Protein AF-A0A2H0SB20-F1 (afdb_monomer_lite)

pLDDT: mean 83.94, std 17.25, range [30.14, 98.88]

Sequence (352 aa):
MYKKINSTFEYAFTIQKDGMYVITVEASCKSGSILGLFGGEDLRVEIDGIKLREVPAKNKPQYYNIPPAWNGTKLKGLAKLVAFVLFLAAGEHVLRFMPKRGATIHAEPKIQTFNSQQPLLKRIQAQDGNRRPWITVALIDMPLKTADVAVKCEKRAHDSDDVKLIIDGKIEKNEQAGWWGKNWYWRGSELQGNTKDARFYPDAAKGIHYIELWADRTPALESLAVTIGDIGKKEDTEGKDAVRIKEYAYRGVSGKENYNRYDTEILAAVDEWNREFMNDAYPPTEPLDPNLVKAMIFVESRMGYAKGGEVDVMQVGNHGDDALRTLHHKREETWFQNGERVPLDYEGEANA

Foldseek 3Di:
DADKDQAKDKDKDFDAAWAKKKKKWKKAWAADPDPNVVHTKKKAKDKQLNQDFAFVDDQFTDRGPHLQMHGNNQQNGFMAMEIEIEIDHGTMIMIMIGMPRMMGTPDDIDMDGDDLVDFPDFWDKGAFDAFGWHYKYKYAQFWFFKKKWKKFKADDPPATKFKWKDKSNRTQFCPVDPPVCGRTNGTNVVQNGHIDMDMDGPRGDGHIMMIIITIHTIMTTGGIGTDIPCSDDPDPDDDDPDLPQDADPDCDPVNPQGLCPCLVVLVVLQVVVQSVQSSASRRQSDGDRSNVVSVCQCVPQVVVPDDVSPPSVDPSDDPPDVVVCVVNVVDWDWDDDPNDTHIDDPVPDSVD

Secondary structure (DSSP, 8-state):
--EEESS-EEEEEEESSSEEEEEEEEEE-PPPTTTTTT---EEEEEETTB----SS--SS--SSSSTTSEEHHHHTT-EEEEEEEEEE-SEEEEEEEEEES-EEE-SPPEEEE--TTS-SEEEEEPPSEEEEEEEEEEEEEEEEEEEEEEEE----SSS--EEEEEETTEEEP-TTS-TTTTT-SEEHHHHTT-EEEEEE---EEEEEEEEEEEEEES-EEEEEEEEE-----S-----SSS--PPPP----TTS---TTTTHHHHHHHHHHHHHHHTTSSS--SSPPPHHHHHHHHHHHHGGGTSTTTTS-S--S--TT-HHHHHHTTSS-EEEEETTEEEEE--TTGGG-

Radius of gyration: 24.49 Å; chains: 1; bounding box: 7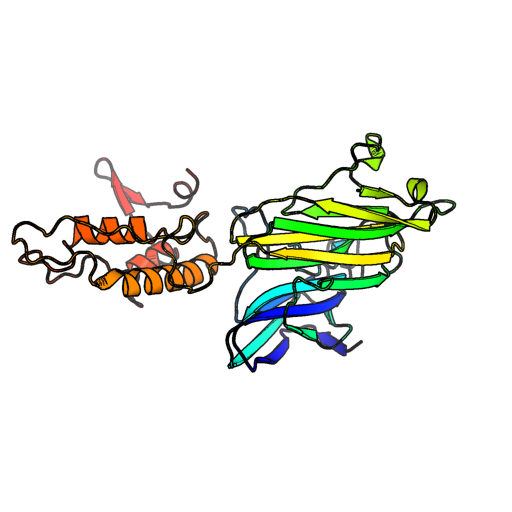1×61×64 Å

Structure (mmCIF, N/CA/C/O backbone):
data_AF-A0A2H0SB20-F1
#
_entry.id   AF-A0A2H0SB20-F1
#
loop_
_atom_site.group_PDB
_atom_site.id
_atom_site.type_symbol
_atom_site.label_atom_id
_atom_site.label_alt_id
_atom_site.label_comp_id
_atom_site.label_asym_id
_atom_site.label_entity_id
_atom_site.label_seq_id
_atom_site.pdbx_PDB_ins_code
_atom_site.Cartn_x
_atom_site.Cartn_y
_atom_site.Cartn_z
_atom_site.occupancy
_atom_site.B_iso_or_equiv
_atom_site.auth_seq_id
_atom_site.auth_comp_id
_atom_site.auth_asym_id
_atom_site.auth_atom_id
_atom_site.pdbx_PDB_model_num
ATOM 1 N N . MET A 1 1 ? 16.076 13.035 1.927 1.00 85.56 1 MET A N 1
ATOM 2 C CA . MET A 1 1 ? 16.194 11.979 2.955 1.00 85.56 1 MET A CA 1
ATOM 3 C C . MET A 1 1 ? 15.751 12.608 4.258 1.00 85.56 1 MET A C 1
ATOM 5 O O . MET A 1 1 ? 16.321 13.628 4.614 1.00 85.56 1 MET A O 1
ATOM 9 N N . TYR A 1 2 ? 14.745 12.038 4.918 1.00 96.19 2 TYR A N 1
ATOM 10 C CA . TYR A 1 2 ? 14.183 12.562 6.163 1.00 96.19 2 TYR A CA 1
ATOM 11 C C . TYR A 1 2 ? 14.788 11.861 7.380 1.00 96.19 2 TYR A C 1
ATOM 13 O O . TYR A 1 2 ? 15.306 12.520 8.276 1.00 96.19 2 TYR A O 1
ATOM 21 N N . LYS A 1 3 ? 14.789 10.520 7.395 1.00 97.56 3 LYS A N 1
ATOM 22 C CA . LYS A 1 3 ? 15.291 9.745 8.536 1.00 97.56 3 LYS A CA 1
ATOM 23 C C . LYS A 1 3 ? 15.838 8.388 8.107 1.00 97.56 3 LYS A C 1
ATOM 25 O O . LYS A 1 3 ? 15.245 7.712 7.273 1.00 97.56 3 LYS A O 1
ATOM 30 N N . LYS A 1 4 ? 16.944 7.957 8.714 1.00 98.25 4 LYS A N 1
ATOM 31 C CA . LYS A 1 4 ? 17.418 6.569 8.657 1.00 98.25 4 LYS A CA 1
ATOM 32 C C . LYS A 1 4 ? 17.167 5.922 10.013 1.00 98.25 4 LYS A C 1
ATOM 34 O O . LYS A 1 4 ? 17.484 6.524 11.035 1.00 98.25 4 LYS A O 1
ATOM 39 N N . ILE A 1 5 ? 16.595 4.725 10.019 1.00 98.25 5 ILE A N 1
ATOM 40 C CA . ILE A 1 5 ? 16.194 4.021 11.241 1.00 98.25 5 ILE A CA 1
ATOM 41 C C . ILE A 1 5 ? 16.745 2.598 11.232 1.00 98.25 5 ILE A C 1
ATOM 43 O O . ILE A 1 5 ? 16.840 1.979 10.177 1.00 98.25 5 ILE A O 1
ATOM 47 N N . ASN A 1 6 ? 17.131 2.089 12.398 1.00 97.25 6 ASN A N 1
ATOM 48 C CA . ASN A 1 6 ? 17.564 0.702 12.626 1.00 97.25 6 ASN A CA 1
ATOM 49 C C . ASN A 1 6 ? 16.857 0.054 13.832 1.00 97.25 6 ASN A C 1
ATOM 51 O O . ASN A 1 6 ? 17.053 -1.128 14.099 1.00 97.25 6 ASN A O 1
ATOM 55 N N . SER A 1 7 ? 16.013 0.823 14.513 1.00 97.75 7 SER A N 1
ATOM 56 C CA . SER A 1 7 ? 15.104 0.434 15.582 1.00 97.75 7 SER A CA 1
ATOM 57 C C . SER A 1 7 ? 13.736 1.073 15.324 1.00 97.75 7 SER A C 1
ATOM 59 O O . SER A 1 7 ? 13.594 1.896 14.412 1.00 97.75 7 SER A O 1
ATOM 61 N N . THR A 1 8 ? 12.727 0.675 16.100 1.00 98.25 8 THR A N 1
ATOM 62 C CA . THR A 1 8 ? 11.379 1.242 15.998 1.00 98.25 8 THR A CA 1
ATOM 63 C C . THR A 1 8 ? 11.414 2.765 16.110 1.00 98.25 8 THR A C 1
ATOM 65 O O . THR A 1 8 ? 12.086 3.321 16.977 1.00 98.25 8 THR A O 1
ATOM 68 N N . PHE A 1 9 ? 10.680 3.432 15.226 1.00 98.38 9 PHE A N 1
ATOM 69 C CA . PHE A 1 9 ? 10.500 4.878 15.232 1.00 98.38 9 PHE A CA 1
ATOM 70 C C . PHE A 1 9 ? 9.009 5.193 15.222 1.00 98.38 9 PHE A C 1
ATOM 72 O O . PHE A 1 9 ? 8.273 4.651 14.402 1.00 98.38 9 PHE A O 1
ATOM 79 N N . GLU A 1 10 ? 8.576 6.072 16.118 1.00 98.50 10 GLU A N 1
ATOM 80 C CA . GLU A 1 10 ? 7.193 6.531 16.193 1.00 98.50 10 GLU A CA 1
ATOM 81 C C . GLU A 1 10 ? 7.083 7.957 15.657 1.00 98.50 10 GLU A C 1
ATOM 83 O O . GLU A 1 10 ? 7.902 8.823 15.974 1.00 98.50 10 GLU A O 1
ATOM 88 N N . TYR A 1 11 ? 6.073 8.189 14.827 1.00 98.56 11 TYR A N 1
ATOM 89 C CA . TYR A 1 11 ? 5.702 9.502 14.321 1.00 98.56 11 TYR A CA 1
ATOM 90 C C . TYR A 1 11 ? 4.280 9.804 14.786 1.00 98.56 11 TYR A C 1
ATOM 92 O O . TYR A 1 11 ? 3.323 9.222 14.272 1.00 98.56 11 TYR A O 1
ATOM 100 N N . ALA A 1 12 ? 4.165 10.670 15.790 1.00 98.38 12 ALA A N 1
ATOM 101 C CA . ALA A 1 12 ? 2.884 11.136 16.300 1.00 98.38 12 ALA A CA 1
ATOM 102 C C . ALA A 1 12 ? 2.333 12.261 15.415 1.00 98.38 12 ALA A C 1
ATOM 104 O O . ALA A 1 12 ? 3.088 13.114 14.944 1.00 98.38 12 ALA A O 1
ATOM 105 N N . PHE A 1 13 ? 1.022 12.270 15.205 1.00 98.44 13 PHE A N 1
ATOM 106 C CA . PHE A 1 13 ? 0.321 13.320 14.474 1.00 98.44 13 PHE A CA 1
ATOM 107 C C . PHE A 1 13 ? -1.092 13.505 15.031 1.00 98.44 13 PHE A C 1
ATOM 109 O O . PHE A 1 13 ? -1.626 12.623 15.698 1.00 98.44 13 PHE A O 1
ATOM 116 N N . THR A 1 14 ? -1.700 14.658 14.761 1.00 98.19 14 THR A N 1
ATOM 117 C CA . THR A 1 14 ? -3.038 14.992 15.266 1.00 98.19 14 THR A CA 1
ATOM 118 C C . THR A 1 14 ? -4.001 15.220 14.113 1.00 98.19 14 THR A C 1
ATOM 120 O O . THR A 1 14 ? -3.712 15.984 13.188 1.00 98.19 14 THR A O 1
ATOM 123 N N . ILE A 1 15 ? -5.172 14.601 14.198 1.00 98.06 15 ILE A N 1
ATOM 124 C CA . ILE A 1 15 ? -6.290 14.801 13.284 1.00 98.06 15 ILE A CA 1
ATOM 125 C C . ILE A 1 15 ? -7.307 15.738 13.933 1.00 98.06 15 ILE A C 1
ATOM 127 O O . ILE A 1 15 ? -7.697 15.565 15.082 1.00 98.06 15 ILE A O 1
ATOM 131 N N . GLN A 1 16 ? -7.725 16.767 13.195 1.00 97.06 16 GLN A N 1
ATOM 132 C CA . GLN A 1 16 ? -8.622 17.806 13.717 1.00 97.06 16 GLN A CA 1
ATOM 133 C C . GLN A 1 16 ? -10.099 17.406 13.678 1.00 97.06 16 GLN A C 1
ATOM 135 O O . GLN A 1 16 ? -10.907 17.959 14.420 1.00 97.06 16 GLN A O 1
ATOM 140 N N . LYS A 1 17 ? -10.470 16.515 12.757 1.00 95.06 17 LYS A N 1
ATOM 141 C CA . LYS A 1 17 ? -11.849 16.089 12.527 1.00 95.06 17 LYS A CA 1
ATOM 142 C C . LYS A 1 17 ? -11.865 14.640 12.088 1.00 95.06 17 LYS A C 1
ATOM 144 O O . LYS A 1 17 ? -11.051 14.258 11.255 1.00 95.06 17 LYS A O 1
ATOM 149 N N . ASP A 1 18 ? -12.842 13.899 12.580 1.00 94.19 18 ASP A N 1
ATOM 150 C CA . ASP A 1 18 ? -13.172 12.575 12.080 1.00 94.19 18 ASP A CA 1
ATOM 151 C C . ASP A 1 18 ? -13.329 12.602 10.555 1.00 94.19 18 ASP A C 1
ATOM 153 O O . ASP A 1 18 ? -13.963 13.503 9.990 1.00 94.19 18 ASP A O 1
ATOM 157 N N . GLY A 1 19 ? -12.766 11.612 9.872 1.00 93.69 19 GLY A N 1
ATOM 158 C CA . GLY A 1 19 ? -12.916 11.508 8.430 1.00 93.69 19 GLY A CA 1
ATOM 159 C C . GLY A 1 19 ? -11.975 10.509 7.786 1.00 93.69 19 GLY A C 1
ATOM 160 O O . GLY A 1 19 ? -11.193 9.827 8.440 1.00 93.69 19 GLY A O 1
ATOM 161 N N . MET A 1 20 ? -12.048 10.436 6.460 1.00 95.81 20 MET A N 1
ATOM 162 C CA . MET A 1 20 ? -11.095 9.661 5.679 1.00 95.81 20 MET A CA 1
ATOM 163 C C . MET A 1 20 ? -9.839 10.463 5.390 1.00 95.81 20 MET A C 1
ATOM 165 O O . MET A 1 20 ? -9.895 11.611 4.937 1.00 95.81 20 MET A O 1
ATOM 169 N N . TYR A 1 21 ? -8.706 9.802 5.561 1.00 98.19 21 TYR A N 1
ATOM 170 C CA . TYR A 1 21 ? -7.392 10.370 5.352 1.00 98.19 21 TYR A CA 1
ATOM 171 C C . TYR A 1 21 ? -6.553 9.490 4.440 1.00 98.19 21 TYR A C 1
ATOM 173 O O . TYR A 1 21 ? -6.774 8.289 4.292 1.00 98.19 21 TYR A O 1
ATOM 181 N N . VAL A 1 22 ? -5.567 10.136 3.831 1.00 98.56 22 VAL A N 1
ATOM 182 C CA . VAL A 1 22 ? -4.495 9.510 3.077 1.00 98.56 22 VAL A CA 1
ATOM 183 C C . VAL A 1 22 ? -3.193 9.822 3.786 1.00 98.56 22 VAL A C 1
ATOM 185 O O . VAL A 1 22 ? -2.836 10.991 3.946 1.00 98.56 22 VAL A O 1
ATOM 188 N N . ILE A 1 23 ? -2.470 8.775 4.165 1.00 98.75 23 ILE A N 1
ATOM 189 C CA . ILE A 1 23 ? -1.125 8.867 4.722 1.00 98.75 23 ILE A CA 1
ATOM 190 C C . ILE A 1 23 ? -0.155 8.323 3.682 1.00 98.75 23 ILE A C 1
ATOM 192 O O . ILE A 1 23 ? -0.196 7.139 3.356 1.00 98.75 23 ILE A O 1
ATOM 196 N N . THR A 1 24 ? 0.731 9.163 3.150 1.00 98.75 24 THR A N 1
ATOM 197 C CA . THR A 1 24 ? 1.753 8.717 2.194 1.00 98.75 24 THR A CA 1
ATOM 198 C C . THR A 1 24 ? 3.124 8.647 2.843 1.00 98.75 24 THR A C 1
ATOM 200 O O . THR A 1 24 ? 3.591 9.629 3.426 1.00 98.75 24 THR A O 1
ATOM 203 N N . VAL A 1 25 ? 3.791 7.511 2.667 1.00 98.81 25 VAL A N 1
ATOM 204 C CA . VAL A 1 25 ? 5.150 7.250 3.135 1.00 98.81 25 VAL A CA 1
ATOM 205 C C . VAL A 1 25 ? 6.004 6.829 1.946 1.00 98.81 25 VAL A C 1
ATOM 207 O O . VAL A 1 25 ? 5.645 5.917 1.205 1.00 98.81 25 VAL A O 1
ATOM 210 N N . GLU A 1 26 ? 7.162 7.464 1.782 1.00 98.75 26 GLU A N 1
ATOM 211 C CA . GLU A 1 26 ? 8.179 7.041 0.821 1.00 98.75 26 GLU A CA 1
ATOM 212 C C . GLU A 1 26 ? 9.420 6.560 1.571 1.00 98.75 26 GLU A C 1
ATOM 214 O O . GLU A 1 26 ? 10.038 7.311 2.331 1.00 98.75 26 GLU A O 1
ATOM 219 N N . ALA A 1 27 ? 9.802 5.306 1.348 1.00 98.75 27 ALA A N 1
ATOM 220 C CA . ALA A 1 27 ? 10.968 4.709 1.984 1.00 98.75 27 ALA A CA 1
ATOM 221 C C . ALA A 1 27 ? 11.709 3.757 1.036 1.00 98.75 27 ALA A C 1
ATOM 223 O O . ALA A 1 27 ? 11.202 3.372 -0.020 1.00 98.75 27 ALA A O 1
ATOM 224 N N . SER A 1 28 ? 12.924 3.382 1.419 1.00 98.44 28 SER A N 1
ATOM 225 C CA . SER A 1 28 ? 13.734 2.358 0.763 1.00 98.44 28 SER A CA 1
ATOM 226 C C . SER A 1 28 ? 14.393 1.446 1.791 1.00 98.44 28 SER A C 1
ATOM 228 O O . SER A 1 28 ? 14.705 1.849 2.917 1.00 98.44 28 SER A O 1
ATOM 230 N N . CYS A 1 29 ? 14.627 0.209 1.365 1.00 97.69 29 CYS A N 1
ATOM 231 C CA . CYS A 1 29 ? 15.347 -0.809 2.116 1.00 97.69 29 CYS A CA 1
ATOM 232 C C . CYS A 1 29 ? 16.347 -1.495 1.183 1.00 97.69 29 CYS A C 1
ATOM 234 O O . CYS A 1 29 ? 16.038 -1.787 0.022 1.00 97.69 29 CYS A O 1
ATOM 236 N N . LYS A 1 30 ? 17.558 -1.740 1.675 1.00 95.12 30 LYS A N 1
ATOM 237 C CA . LYS A 1 30 ? 18.623 -2.424 0.936 1.00 95.12 30 LYS A CA 1
ATOM 238 C C . LYS A 1 30 ? 18.438 -3.939 0.942 1.00 95.12 30 LYS A C 1
ATOM 240 O O . LYS A 1 30 ? 18.028 -4.538 1.934 1.00 95.12 30 LYS A O 1
ATOM 245 N N . SER A 1 31 ? 18.821 -4.581 -0.157 1.00 90.94 31 SER A N 1
ATOM 246 C CA . SER A 1 31 ? 18.954 -6.037 -0.191 1.00 90.94 31 SER A CA 1
ATOM 247 C C . SER A 1 31 ? 20.065 -6.499 0.757 1.00 90.94 31 SER A C 1
ATOM 249 O O . SER A 1 31 ? 21.040 -5.777 0.973 1.00 90.94 31 SER A O 1
ATOM 251 N N . GLY A 1 32 ? 19.947 -7.715 1.291 1.00 82.31 32 GLY A N 1
ATOM 252 C CA . GLY A 1 32 ? 21.007 -8.317 2.104 1.00 82.31 32 GLY A CA 1
ATOM 253 C C . GLY A 1 32 ? 22.291 -8.538 1.299 1.00 82.31 32 GLY A C 1
ATOM 254 O O . GLY A 1 32 ? 22.252 -8.653 0.071 1.00 82.31 32 GLY A O 1
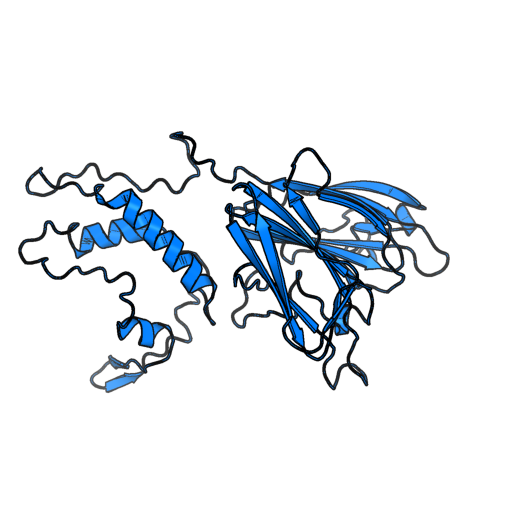ATOM 255 N N . SER A 1 33 ? 23.434 -8.617 1.982 1.00 68.75 33 SER A N 1
ATOM 256 C CA . SER A 1 33 ? 24.699 -9.000 1.354 1.00 68.75 33 SER A CA 1
ATOM 257 C C . SER A 1 33 ? 24.685 -10.489 0.965 1.00 68.75 33 SER A C 1
ATOM 259 O O . SER A 1 33 ? 24.132 -11.322 1.680 1.00 68.75 33 SER A O 1
ATOM 261 N N . ILE A 1 34 ? 25.284 -10.799 -0.194 1.00 58.66 34 ILE A N 1
ATOM 262 C CA . ILE A 1 34 ? 25.463 -12.143 -0.785 1.00 58.66 34 ILE A CA 1
ATOM 263 C C . ILE A 1 34 ? 24.138 -12.877 -1.063 1.00 58.66 34 ILE A C 1
ATOM 265 O O . ILE A 1 34 ? 23.649 -13.643 -0.238 1.00 58.66 34 ILE A O 1
ATOM 269 N N . LEU A 1 35 ? 23.564 -12.670 -2.258 1.00 61.28 35 LEU A N 1
ATOM 270 C CA . LEU A 1 35 ? 22.402 -13.423 -2.781 1.00 61.28 35 LEU A CA 1
ATOM 271 C C . LEU A 1 35 ? 21.179 -13.495 -1.833 1.00 61.28 35 LEU A C 1
ATOM 273 O O . LEU A 1 35 ? 20.341 -14.379 -1.969 1.00 61.28 35 LEU A O 1
ATOM 277 N N . GLY A 1 36 ? 21.056 -12.570 -0.874 1.00 57.94 36 GLY A N 1
ATOM 278 C CA . GLY A 1 36 ? 19.973 -12.560 0.114 1.00 57.94 36 GLY A CA 1
ATOM 279 C C . GLY A 1 36 ? 20.144 -13.530 1.291 1.00 57.94 36 GLY A C 1
ATOM 280 O O . GLY A 1 36 ? 19.271 -13.557 2.155 1.00 57.94 36 GLY A O 1
ATOM 281 N N . LEU A 1 37 ? 21.262 -14.265 1.382 1.00 56.94 37 LEU A N 1
ATOM 282 C CA . LEU A 1 37 ? 21.497 -15.305 2.398 1.00 56.94 37 LEU A CA 1
ATOM 283 C C . LEU A 1 37 ? 21.470 -14.782 3.830 1.00 56.94 37 LEU A C 1
ATOM 285 O O . LEU A 1 37 ? 21.009 -15.475 4.732 1.00 56.94 37 LEU A O 1
ATOM 289 N N . PHE A 1 38 ? 21.930 -13.553 4.049 1.00 64.81 38 PHE A N 1
ATOM 290 C CA . PHE A 1 38 ? 21.921 -12.999 5.391 1.00 64.81 38 PHE A CA 1
ATOM 291 C C . PHE A 1 38 ? 20.607 -12.325 5.744 1.00 64.81 38 PHE A C 1
ATOM 293 O O . PHE A 1 38 ? 20.431 -12.073 6.920 1.00 64.81 38 PHE A O 1
ATOM 300 N N . GLY A 1 39 ? 19.670 -12.090 4.820 1.00 71.25 39 GLY A N 1
ATOM 301 C CA . GLY A 1 39 ? 18.458 -11.291 5.048 1.00 71.25 39 GLY A CA 1
ATOM 302 C C . GLY A 1 39 ? 18.694 -9.792 4.819 1.00 71.25 39 GLY A C 1
ATOM 303 O O . GLY A 1 39 ? 19.728 -9.243 5.207 1.00 71.25 39 GLY A O 1
ATOM 304 N N . GLY A 1 40 ? 17.762 -9.130 4.132 1.00 87.00 40 GLY A N 1
ATOM 305 C CA . GLY A 1 40 ? 17.849 -7.703 3.809 1.00 87.00 40 GLY A CA 1
ATOM 306 C C . GLY A 1 40 ? 17.396 -6.775 4.929 1.00 87.00 40 GLY A C 1
ATOM 307 O O . GLY A 1 40 ? 16.963 -7.215 5.994 1.00 87.00 40 GLY A O 1
ATOM 308 N N . GLU A 1 41 ? 17.520 -5.477 4.667 1.00 95.88 41 GLU A N 1
ATOM 309 C CA . GLU A 1 41 ? 16.723 -4.473 5.362 1.00 95.88 41 GLU A CA 1
ATOM 310 C C . GLU A 1 41 ? 15.257 -4.672 4.962 1.00 95.88 41 GLU A C 1
ATOM 312 O O . GLU A 1 41 ? 14.980 -4.885 3.785 1.00 95.88 41 GLU A O 1
ATOM 317 N N . ASP A 1 42 ? 14.319 -4.574 5.896 1.00 97.38 42 ASP A N 1
ATOM 318 C CA . ASP A 1 42 ? 12.893 -4.495 5.575 1.00 97.38 42 ASP A CA 1
ATOM 319 C C . ASP A 1 42 ? 12.221 -3.461 6.482 1.00 97.38 42 ASP A C 1
ATOM 321 O O . ASP A 1 42 ? 12.698 -3.176 7.579 1.00 97.38 42 ASP A O 1
ATOM 325 N N . LEU A 1 43 ? 11.074 -2.936 6.069 1.00 98.56 43 LEU A N 1
ATOM 326 C CA . LEU A 1 43 ? 10.261 -2.042 6.886 1.00 98.56 43 LEU A CA 1
ATOM 327 C C . LEU A 1 43 ? 8.788 -2.406 6.758 1.00 98.56 43 LEU A C 1
ATOM 329 O O . LEU A 1 43 ? 8.277 -2.596 5.654 1.00 98.56 43 LEU A O 1
ATOM 333 N N . ARG A 1 44 ? 8.105 -2.441 7.902 1.00 98.06 44 ARG A N 1
ATOM 334 C CA . ARG A 1 44 ? 6.646 -2.375 7.985 1.00 98.06 44 ARG A CA 1
ATOM 335 C C . ARG A 1 44 ? 6.234 -1.129 8.762 1.00 98.06 44 ARG A C 1
ATOM 337 O O . ARG A 1 44 ? 7.013 -0.625 9.575 1.00 98.06 44 ARG A O 1
ATOM 344 N N . VAL A 1 45 ? 5.019 -0.664 8.513 1.00 98.38 45 VAL A N 1
ATOM 345 C CA . VAL A 1 45 ? 4.396 0.446 9.238 1.00 98.38 45 VAL A CA 1
ATOM 346 C C . VAL A 1 45 ? 3.101 -0.059 9.857 1.00 98.38 45 VAL A C 1
ATOM 348 O O . VAL A 1 45 ? 2.351 -0.778 9.200 1.00 98.38 45 VAL A O 1
ATOM 351 N N . GLU A 1 46 ? 2.872 0.303 11.113 1.00 98.25 46 GLU A N 1
ATOM 352 C CA . GLU A 1 46 ? 1.610 0.106 11.829 1.00 98.25 46 GLU A CA 1
ATOM 353 C C . GLU A 1 46 ? 0.985 1.486 12.077 1.00 98.25 46 GLU A C 1
ATOM 355 O O . GLU A 1 46 ? 1.711 2.442 12.365 1.00 98.25 46 GLU A O 1
ATOM 360 N N . ILE A 1 47 ? -0.337 1.596 11.952 1.00 97.69 47 ILE A N 1
ATOM 361 C CA . ILE A 1 47 ? -1.088 2.839 12.194 1.00 97.69 47 ILE A CA 1
ATOM 362 C C . ILE A 1 47 ? -2.002 2.576 13.379 1.00 97.69 47 ILE A C 1
ATOM 364 O O . ILE A 1 47 ? -2.817 1.665 13.304 1.00 97.69 47 ILE A O 1
ATOM 368 N N . ASP A 1 48 ? -1.804 3.282 14.491 1.00 95.75 48 ASP A N 1
ATOM 369 C CA . ASP A 1 48 ? -2.550 3.067 15.743 1.00 95.75 48 ASP A CA 1
ATOM 370 C C . ASP A 1 48 ? -2.579 1.596 16.203 1.00 95.75 48 ASP A C 1
ATOM 372 O O . ASP A 1 48 ? -3.545 1.099 16.771 1.00 95.75 48 ASP A O 1
ATOM 376 N N . GLY A 1 49 ? -1.486 0.870 15.945 1.00 91.06 49 GLY A N 1
ATOM 377 C CA . GLY A 1 49 ? -1.357 -0.554 16.268 1.00 91.06 49 GLY A CA 1
ATOM 378 C C . GLY A 1 49 ? -1.965 -1.520 15.247 1.00 91.06 49 GLY A C 1
ATOM 379 O O . GLY A 1 49 ? -1.731 -2.719 15.378 1.00 91.06 49 GLY A O 1
ATOM 380 N N . ILE A 1 50 ? -2.655 -1.034 14.208 1.00 91.75 50 ILE A N 1
ATOM 381 C CA . ILE A 1 50 ? -3.174 -1.871 13.118 1.00 91.75 50 ILE A CA 1
ATOM 382 C C . ILE A 1 50 ? -2.004 -2.534 12.384 1.00 91.75 50 ILE A C 1
ATOM 384 O O . ILE A 1 50 ? -1.164 -1.865 11.768 1.00 91.75 50 ILE A O 1
ATOM 388 N N . LYS A 1 51 ? -1.978 -3.871 12.416 1.00 93.25 51 LYS A N 1
ATOM 389 C CA . LYS A 1 51 ? -0.988 -4.705 11.725 1.00 93.25 51 LYS A CA 1
ATOM 390 C C . LYS A 1 51 ? -1.558 -5.250 10.426 1.00 93.25 51 LYS A C 1
ATOM 392 O O . LYS A 1 51 ? -2.313 -6.213 10.409 1.00 93.25 51 LYS A O 1
ATOM 397 N N . LEU A 1 52 ? -1.135 -4.659 9.315 1.00 93.38 52 LEU A N 1
ATOM 398 C CA . LEU A 1 52 ? -1.500 -5.143 7.987 1.00 93.38 52 LEU A CA 1
ATOM 399 C C . LEU A 1 52 ? -0.835 -6.493 7.681 1.00 93.38 52 LEU A C 1
ATOM 401 O O . LEU A 1 52 ? 0.308 -6.734 8.078 1.00 93.38 52 LEU A O 1
ATOM 405 N N . ARG A 1 53 ? -1.542 -7.345 6.935 1.00 91.62 53 ARG A N 1
ATOM 406 C CA . ARG A 1 53 ? -1.115 -8.693 6.526 1.00 91.62 53 ARG A CA 1
ATOM 407 C C . ARG A 1 53 ? -1.357 -8.921 5.035 1.00 91.62 53 ARG A C 1
ATOM 409 O O . ARG A 1 53 ? -1.929 -8.075 4.369 1.00 91.62 53 ARG A O 1
ATOM 416 N N . GLU A 1 54 ? -0.898 -10.035 4.479 1.00 90.38 54 GLU A N 1
ATOM 417 C CA . GLU A 1 54 ? -1.129 -10.368 3.070 1.00 90.38 54 GLU A CA 1
ATOM 418 C C . GLU A 1 54 ? -2.620 -10.535 2.736 1.00 90.38 54 GLU A C 1
ATOM 420 O O . GLU A 1 54 ? -3.392 -11.019 3.560 1.00 90.38 54 GLU A O 1
ATOM 425 N N . VAL A 1 55 ? -2.993 -10.168 1.506 1.00 87.31 55 VAL A N 1
ATOM 426 C CA . VAL A 1 55 ? -4.331 -10.379 0.936 1.00 87.31 55 VAL A CA 1
ATOM 427 C C . VAL A 1 55 ? -4.185 -11.248 -0.326 1.00 87.31 55 VAL A C 1
ATOM 429 O O . VAL A 1 55 ? -3.364 -10.904 -1.186 1.00 87.31 55 VAL A O 1
ATOM 432 N N . PRO A 1 56 ? -4.923 -12.370 -0.444 1.00 85.69 56 PRO A N 1
ATOM 433 C CA . PRO A 1 56 ? -5.732 -12.992 0.609 1.00 85.69 56 PRO A CA 1
ATOM 434 C C . PRO A 1 56 ? -4.862 -13.497 1.771 1.00 85.69 56 PRO A C 1
ATOM 436 O O . PRO A 1 56 ? -3.690 -13.839 1.577 1.00 85.69 56 PRO A O 1
ATOM 439 N N . ALA A 1 57 ? -5.453 -13.549 2.964 1.00 82.00 57 ALA A N 1
ATOM 440 C CA . ALA A 1 57 ? -4.807 -14.050 4.170 1.00 82.00 57 ALA A CA 1
ATOM 441 C C . ALA A 1 57 ? -4.344 -15.510 4.000 1.00 82.00 57 ALA A C 1
ATOM 443 O O . ALA A 1 57 ? -5.028 -16.330 3.391 1.00 82.00 57 ALA A O 1
ATOM 444 N N . LYS A 1 58 ? -3.170 -15.840 4.547 1.00 80.88 58 LYS A N 1
ATOM 445 C CA . LYS A 1 58 ? -2.611 -17.201 4.595 1.00 80.88 58 LYS A CA 1
ATOM 446 C C . LYS A 1 58 ? -2.471 -17.683 6.039 1.00 80.88 58 LYS A C 1
ATOM 448 O O . LYS A 1 58 ? -2.338 -16.879 6.950 1.00 80.88 58 LYS A O 1
ATOM 453 N N . ASN A 1 59 ? -2.364 -18.989 6.263 1.00 77.19 59 ASN A N 1
ATOM 454 C CA . ASN A 1 59 ? -2.295 -19.547 7.626 1.00 77.19 59 ASN A CA 1
ATOM 455 C C . ASN A 1 59 ? -1.130 -18.992 8.470 1.00 77.19 59 ASN A C 1
ATOM 457 O O . ASN A 1 59 ? -1.246 -18.882 9.682 1.00 77.19 59 ASN A O 1
ATOM 461 N N . LYS A 1 60 ? -0.001 -18.629 7.839 1.00 84.06 60 LYS A N 1
ATOM 462 C CA . LYS A 1 60 ? 1.151 -18.001 8.509 1.00 84.06 60 LYS A CA 1
ATOM 463 C C . LYS A 1 60 ? 1.257 -16.524 8.114 1.00 84.06 60 LYS A C 1
ATOM 465 O O 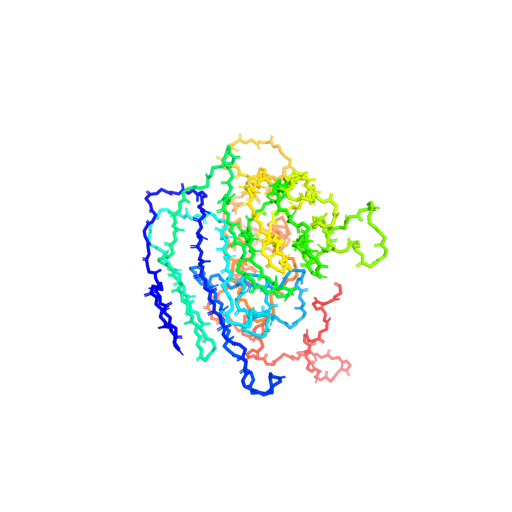. LYS A 1 60 ? 1.784 -16.259 7.023 1.00 84.06 60 LYS A O 1
ATOM 470 N N . PRO A 1 61 ? 0.830 -15.581 8.979 1.00 87.00 61 PRO A N 1
ATOM 471 C CA . PRO A 1 61 ? 0.842 -14.160 8.662 1.00 87.00 61 PRO A CA 1
ATOM 472 C C . PRO A 1 61 ? 2.225 -13.659 8.246 1.00 87.00 61 PRO A C 1
ATOM 474 O O . PRO A 1 61 ? 3.252 -13.964 8.860 1.00 87.00 61 PRO A O 1
ATOM 477 N N . GLN A 1 62 ? 2.256 -12.858 7.189 1.00 91.31 62 GLN A N 1
ATOM 478 C CA . GLN A 1 62 ? 3.424 -12.119 6.743 1.00 91.31 62 GLN A CA 1
ATOM 479 C C . GLN A 1 62 ? 3.228 -10.643 7.075 1.00 91.31 62 GLN A C 1
ATOM 481 O O . GLN A 1 62 ? 2.183 -10.070 6.811 1.00 91.31 62 GLN A O 1
ATOM 486 N N . TYR A 1 63 ? 4.271 -9.997 7.597 1.00 94.31 63 TYR A N 1
ATOM 487 C CA . TYR A 1 63 ? 4.218 -8.561 7.927 1.00 94.31 63 TYR A CA 1
ATOM 488 C C . TYR A 1 63 ? 5.263 -7.724 7.182 1.00 94.31 63 TYR A C 1
ATOM 490 O O . TYR A 1 63 ? 5.151 -6.510 7.087 1.00 94.31 63 TYR A O 1
ATOM 498 N N . TYR A 1 64 ? 6.304 -8.376 6.656 1.00 95.00 64 TYR A N 1
ATOM 499 C CA . TYR A 1 64 ? 7.422 -7.737 5.942 1.00 95.00 64 TYR A CA 1
ATOM 500 C C . TYR A 1 64 ? 7.475 -8.119 4.458 1.00 95.00 64 TYR A C 1
ATOM 502 O O . TYR A 1 64 ? 8.262 -7.573 3.685 1.00 95.00 64 TYR A O 1
ATOM 510 N N . ASN A 1 65 ? 6.638 -9.074 4.054 1.00 94.44 65 ASN A N 1
ATOM 511 C CA . ASN A 1 65 ? 6.502 -9.533 2.678 1.00 94.44 65 ASN A CA 1
ATOM 512 C C . ASN A 1 65 ? 5.062 -9.335 2.189 1.00 94.44 65 ASN A C 1
ATOM 514 O O . ASN A 1 65 ? 4.469 -10.223 1.584 1.00 94.44 65 ASN A O 1
ATOM 518 N N . ILE A 1 66 ? 4.516 -8.160 2.484 1.00 97.12 66 ILE A N 1
ATOM 519 C CA . ILE A 1 66 ? 3.165 -7.742 2.110 1.00 97.12 66 ILE A CA 1
ATOM 520 C C . ILE A 1 66 ? 3.226 -6.497 1.229 1.00 97.12 66 ILE A C 1
ATOM 522 O O . ILE A 1 66 ? 4.236 -5.782 1.262 1.00 97.12 66 ILE A O 1
ATOM 526 N N . PRO A 1 67 ? 2.170 -6.208 0.455 1.00 98.19 67 PRO A N 1
ATOM 527 C CA . PRO A 1 67 ? 2.131 -5.037 -0.406 1.00 98.19 67 PRO A CA 1
ATOM 528 C C . PRO A 1 67 ? 2.458 -3.717 0.301 1.00 98.19 67 PRO A C 1
ATOM 530 O O . PRO A 1 67 ? 3.293 -3.002 -0.226 1.00 98.19 67 PRO A O 1
ATOM 533 N N . PRO A 1 68 ? 1.945 -3.358 1.488 1.00 98.19 68 PRO A N 1
ATOM 534 C CA . PRO A 1 68 ? 2.301 -2.079 2.116 1.00 98.19 68 PRO A CA 1
ATOM 535 C C . PRO A 1 68 ? 3.676 -2.060 2.814 1.00 98.19 68 PRO A C 1
ATOM 537 O O . PRO A 1 68 ? 4.037 -1.052 3.414 1.00 98.19 68 PRO A O 1
ATOM 540 N N . ALA A 1 69 ? 4.464 -3.140 2.752 1.00 98.38 69 ALA A N 1
ATOM 541 C CA . ALA A 1 69 ? 5.811 -3.188 3.323 1.00 98.38 69 ALA A CA 1
ATOM 542 C C . ALA A 1 69 ? 6.899 -2.815 2.297 1.00 98.38 69 ALA A C 1
ATOM 544 O O . ALA A 1 69 ? 6.729 -2.929 1.073 1.00 98.38 69 ALA A O 1
ATOM 545 N N . TRP A 1 70 ? 8.066 -2.425 2.808 1.00 98.44 70 TRP A N 1
ATOM 546 C CA . TRP A 1 70 ? 9.287 -2.220 2.035 1.00 98.44 70 TRP A CA 1
ATOM 547 C C . TRP A 1 70 ? 10.202 -3.411 2.249 1.00 98.44 70 TRP A C 1
ATOM 549 O O . TRP A 1 70 ? 10.892 -3.506 3.258 1.00 98.44 70 TRP A O 1
ATOM 559 N N . ASN A 1 71 ? 10.190 -4.335 1.293 1.00 96.94 71 ASN A N 1
ATOM 560 C CA . ASN A 1 71 ? 11.048 -5.507 1.339 1.00 96.94 71 ASN A CA 1
ATOM 561 C C . ASN A 1 71 ? 12.367 -5.223 0.611 1.00 96.94 71 ASN A C 1
ATOM 563 O O . ASN A 1 71 ? 12.357 -5.025 -0.608 1.00 96.94 71 ASN A O 1
ATOM 567 N N . GLY A 1 72 ? 13.500 -5.223 1.309 1.00 96.12 72 GLY A N 1
ATOM 568 C CA . GLY A 1 72 ? 14.780 -4.821 0.720 1.00 96.12 72 GLY A CA 1
ATOM 569 C C . GLY A 1 72 ? 15.274 -5.758 -0.375 1.00 96.12 72 GLY A C 1
ATOM 570 O O . GLY A 1 72 ? 15.938 -5.316 -1.312 1.00 96.12 72 GLY A O 1
ATOM 571 N N . THR A 1 73 ? 14.892 -7.037 -0.334 1.00 93.56 73 THR A N 1
ATOM 572 C CA . THR A 1 73 ? 15.205 -7.993 -1.410 1.00 93.56 73 THR A CA 1
ATOM 573 C C . THR A 1 73 ? 14.477 -7.629 -2.704 1.00 93.56 73 THR A C 1
ATOM 575 O O . THR A 1 73 ? 15.074 -7.676 -3.781 1.00 93.56 73 THR A O 1
ATOM 578 N N . LYS A 1 74 ? 13.205 -7.214 -2.611 1.00 94.75 74 LYS A N 1
ATOM 579 C CA . LYS A 1 74 ? 12.417 -6.768 -3.772 1.00 94.75 74 LYS A CA 1
ATOM 580 C C . LYS A 1 74 ? 12.813 -5.368 -4.246 1.00 94.75 74 LYS A C 1
ATOM 582 O O . LYS A 1 74 ? 12.813 -5.116 -5.446 1.00 94.75 74 LYS A O 1
ATOM 587 N N . LEU A 1 75 ? 13.131 -4.464 -3.318 1.00 96.25 75 LEU A N 1
ATOM 588 C CA . LEU A 1 75 ? 13.412 -3.059 -3.620 1.00 96.25 75 LEU A CA 1
ATOM 589 C C . LEU A 1 75 ? 14.852 -2.795 -4.051 1.00 96.25 75 LEU A C 1
ATOM 591 O O . LEU A 1 75 ? 15.087 -1.851 -4.798 1.00 96.25 75 LEU A O 1
ATOM 595 N N . LYS A 1 76 ? 15.814 -3.605 -3.591 1.00 94.69 76 LYS A N 1
ATOM 596 C CA . LYS A 1 76 ? 17.244 -3.464 -3.915 1.00 94.69 76 LYS A CA 1
ATOM 597 C C . LYS A 1 76 ? 17.774 -2.043 -3.658 1.00 94.69 76 LYS A C 1
ATOM 599 O O . LYS A 1 76 ? 18.580 -1.525 -4.422 1.00 94.69 76 LYS A O 1
ATOM 604 N N . GLY A 1 77 ? 17.311 -1.405 -2.580 1.00 96.19 77 GLY A N 1
ATOM 605 C CA . GLY A 1 77 ? 17.698 -0.042 -2.199 1.00 96.19 77 GLY A CA 1
ATOM 606 C C . GLY A 1 77 ? 16.931 1.083 -2.900 1.00 96.19 77 GLY A C 1
ATOM 607 O O . GLY A 1 77 ? 17.184 2.244 -2.590 1.00 96.19 77 GLY A O 1
ATOM 608 N N . LEU A 1 78 ? 15.999 0.774 -3.805 1.00 97.88 78 LEU A N 1
ATOM 609 C CA . LEU A 1 78 ? 15.173 1.774 -4.480 1.00 97.88 78 LEU A CA 1
ATOM 610 C C . LEU A 1 78 ? 13.947 2.151 -3.643 1.00 97.88 78 LEU A C 1
ATOM 612 O O . LEU A 1 78 ? 13.446 1.370 -2.830 1.00 97.88 78 LEU A O 1
ATOM 616 N N . ALA A 1 79 ? 13.472 3.373 -3.852 1.00 98.38 79 ALA A N 1
ATOM 617 C CA . ALA A 1 79 ? 12.331 3.936 -3.163 1.00 98.38 79 ALA A CA 1
ATOM 618 C C . ALA A 1 79 ? 11.022 3.307 -3.645 1.00 98.38 79 ALA A C 1
ATOM 620 O O . ALA A 1 79 ? 10.828 2.997 -4.830 1.00 98.38 79 ALA A O 1
ATOM 621 N N . LYS A 1 80 ? 10.112 3.156 -2.692 1.00 98.75 80 LYS A N 1
ATOM 622 C CA . LYS A 1 80 ? 8.720 2.789 -2.905 1.00 98.75 80 LYS A CA 1
ATOM 623 C C . LYS A 1 80 ? 7.837 3.747 -2.120 1.00 98.75 80 LYS A C 1
ATOM 625 O O . LYS A 1 80 ? 8.138 4.052 -0.963 1.00 98.75 80 LYS A O 1
ATOM 630 N N . LEU A 1 81 ? 6.738 4.159 -2.741 1.00 98.88 81 LEU A N 1
ATOM 631 C CA . LEU A 1 81 ? 5.684 4.926 -2.093 1.00 98.88 81 LEU A CA 1
ATOM 632 C C . LEU A 1 81 ? 4.566 3.982 -1.636 1.00 98.88 81 LEU A C 1
ATOM 634 O O . LEU A 1 81 ? 4.102 3.147 -2.413 1.00 98.88 81 LEU A O 1
ATOM 638 N N . VAL A 1 82 ? 4.107 4.142 -0.400 1.00 98.88 82 VAL A N 1
ATOM 639 C CA . VAL A 1 82 ? 2.884 3.512 0.102 1.00 98.88 82 VAL A CA 1
ATOM 640 C C . VAL A 1 82 ? 1.910 4.606 0.522 1.00 98.88 82 VAL A C 1
ATOM 642 O O . VAL A 1 82 ? 2.288 5.511 1.265 1.00 98.88 82 VAL A O 1
ATOM 645 N N . ALA A 1 83 ? 0.676 4.536 0.030 1.00 98.81 83 ALA A N 1
ATOM 646 C CA . ALA A 1 83 ? -0.432 5.395 0.427 1.00 98.81 83 ALA A CA 1
ATOM 647 C C . ALA A 1 83 ? -1.455 4.567 1.210 1.00 98.81 83 ALA A C 1
ATOM 649 O O . ALA A 1 83 ? -2.058 3.650 0.658 1.00 98.81 83 ALA A O 1
ATOM 650 N N . PHE A 1 84 ? -1.643 4.881 2.485 1.00 98.75 84 PHE A N 1
ATOM 651 C CA . PHE A 1 84 ? -2.665 4.275 3.331 1.00 98.75 84 PHE A CA 1
ATOM 652 C C . PHE A 1 84 ? -3.919 5.139 3.280 1.00 98.75 84 PHE A C 1
ATOM 654 O O . PHE A 1 84 ? -3.834 6.338 3.541 1.00 98.75 84 PHE A O 1
ATOM 661 N N . VAL A 1 85 ? -5.056 4.545 2.933 1.00 98.44 85 VAL A N 1
ATOM 662 C CA . VAL A 1 85 ? -6.368 5.194 2.919 1.00 98.44 85 VAL A CA 1
ATOM 663 C C . VAL A 1 85 ? -7.211 4.543 4.004 1.00 98.44 85 VAL A C 1
ATOM 665 O O . VAL A 1 85 ? -7.419 3.331 3.976 1.00 98.44 85 VAL A O 1
ATOM 668 N N . LEU A 1 86 ? -7.625 5.334 4.988 1.00 97.69 86 LEU A N 1
ATOM 669 C CA . LEU A 1 86 ? -8.306 4.849 6.187 1.00 97.69 86 LEU A CA 1
ATOM 670 C C . LEU A 1 86 ? -9.144 5.952 6.837 1.00 97.69 86 LEU A C 1
ATOM 672 O O . LEU A 1 86 ? -8.925 7.140 6.585 1.00 97.69 86 LEU A O 1
ATOM 676 N N . PHE A 1 87 ? -10.102 5.559 7.672 1.00 95.81 87 PHE A N 1
ATOM 677 C CA . PHE A 1 87 ? -10.817 6.487 8.541 1.00 95.81 87 PHE A CA 1
ATOM 678 C C . PHE A 1 87 ? -9.991 6.749 9.804 1.00 95.81 87 PHE A C 1
ATOM 680 O O . PHE A 1 87 ? -9.454 5.814 10.392 1.00 95.81 87 PHE A O 1
ATOM 687 N N . LEU A 1 88 ? -9.901 8.008 10.221 1.00 94.31 88 LEU A N 1
ATOM 688 C CA . LEU A 1 88 ? -9.277 8.426 11.473 1.00 94.31 88 LEU A CA 1
ATOM 689 C C . LEU A 1 88 ? -10.272 9.285 12.250 1.00 94.31 88 LEU A C 1
ATOM 691 O O . LEU A 1 88 ? -10.941 10.137 11.662 1.00 94.31 88 LEU A O 1
ATOM 695 N N . ALA A 1 89 ? -10.363 9.060 13.557 1.00 95.00 89 ALA A N 1
ATOM 696 C CA . ALA A 1 89 ? -11.084 9.949 14.463 1.00 95.00 89 ALA A CA 1
ATOM 697 C C . ALA A 1 89 ? -10.301 11.259 14.669 1.00 95.00 89 ALA A C 1
ATOM 699 O O . ALA A 1 89 ? -9.125 11.351 14.340 1.00 95.00 89 ALA A O 1
ATOM 700 N N . ALA A 1 90 ? -10.932 12.294 15.209 1.00 95.62 90 ALA A N 1
ATOM 701 C CA . ALA A 1 90 ? -10.219 13.448 15.727 1.00 95.62 90 ALA A CA 1
ATOM 702 C C . ALA A 1 90 ? -9.421 13.045 16.974 1.00 95.62 90 ALA A C 1
ATOM 704 O O . ALA A 1 90 ? -9.942 12.371 17.863 1.00 95.62 90 ALA A O 1
ATOM 705 N N . GLY A 1 91 ? -8.173 13.496 17.066 1.00 97.12 91 GLY A N 1
ATOM 706 C CA . GLY A 1 91 ? -7.301 13.175 18.189 1.00 97.12 91 GLY A CA 1
ATOM 707 C C . GLY A 1 91 ? -5.867 12.879 17.780 1.00 97.12 91 GLY A C 1
ATOM 708 O O . GLY A 1 91 ? -5.414 13.251 16.695 1.00 97.12 91 GLY A O 1
ATOM 709 N N . GLU A 1 92 ? -5.136 12.261 18.701 1.00 97.94 92 GLU A N 1
ATOM 710 C CA . GLU A 1 92 ? -3.745 11.860 18.516 1.00 97.94 92 GLU A CA 1
ATOM 711 C C . GLU A 1 92 ? -3.660 10.466 17.900 1.00 97.94 92 GLU A C 1
ATOM 713 O O . GLU A 1 92 ? -4.358 9.542 18.311 1.00 97.94 92 GLU A O 1
ATOM 718 N N . HIS A 1 93 ? -2.759 10.327 16.936 1.00 98.44 93 HIS A N 1
ATOM 719 C CA . HIS A 1 93 ? -2.496 9.097 16.206 1.00 98.44 93 HIS A CA 1
ATOM 720 C C . HIS A 1 93 ? -0.997 8.860 16.105 1.00 98.44 93 HIS A C 1
ATOM 722 O O . HIS A 1 93 ? -0.184 9.784 16.233 1.00 98.44 93 HIS A O 1
ATOM 728 N N . VAL A 1 94 ? -0.617 7.617 15.823 1.00 98.50 94 VAL A N 1
ATOM 729 C CA . VAL A 1 94 ? 0.786 7.228 15.701 1.00 98.50 94 VAL A CA 1
ATOM 730 C C . VAL A 1 94 ? 1.032 6.324 14.500 1.00 98.50 94 VAL A C 1
ATOM 732 O O . VAL A 1 94 ? 0.366 5.311 14.289 1.00 98.50 94 VAL A O 1
ATOM 735 N N . LEU A 1 95 ? 2.068 6.663 13.731 1.00 98.62 95 LEU A N 1
ATOM 736 C CA . LEU A 1 95 ? 2.702 5.747 12.787 1.00 98.62 95 LEU A CA 1
ATOM 737 C C . LEU A 1 95 ? 3.903 5.097 13.467 1.00 98.62 95 LEU A C 1
ATOM 739 O O . LEU A 1 95 ? 4.866 5.786 13.815 1.00 98.62 95 LEU A O 1
ATOM 743 N N . ARG A 1 96 ? 3.890 3.772 13.613 1.00 98.75 96 ARG A N 1
ATOM 744 C CA . ARG A 1 96 ? 5.048 3.012 14.098 1.00 98.75 96 ARG A CA 1
ATOM 745 C C . ARG A 1 96 ? 5.790 2.385 12.930 1.00 98.75 96 ARG A C 1
ATOM 747 O O . ARG A 1 96 ? 5.306 1.461 12.281 1.00 98.75 96 ARG A O 1
ATOM 754 N N . PHE A 1 97 ? 6.999 2.863 12.685 1.00 98.75 97 PHE A N 1
ATOM 755 C CA . PHE A 1 97 ? 7.932 2.313 11.712 1.00 98.75 97 PHE A CA 1
ATOM 756 C C . PHE A 1 97 ? 8.752 1.213 12.376 1.00 98.75 97 PHE A C 1
ATOM 758 O O . PHE A 1 97 ? 9.523 1.488 13.293 1.00 98.75 97 PHE A O 1
ATOM 765 N N . MET A 1 98 ? 8.621 -0.024 11.903 1.00 98.44 98 MET A N 1
ATOM 766 C CA . MET A 1 98 ? 9.290 -1.187 12.488 1.00 98.44 98 MET A CA 1
ATOM 767 C C . MET A 1 98 ? 10.311 -1.780 11.514 1.00 98.44 98 MET A C 1
ATOM 769 O O . MET A 1 98 ? 9.967 -2.682 10.742 1.00 98.44 98 MET A O 1
ATOM 773 N N . PRO A 1 99 ? 11.565 -1.295 11.507 1.00 98.12 99 PRO A N 1
ATOM 774 C CA . PRO A 1 99 ? 12.582 -1.798 10.601 1.00 98.12 99 PRO A CA 1
ATOM 775 C C . PRO A 1 99 ? 13.116 -3.159 11.059 1.00 98.12 99 PRO A C 1
ATOM 777 O O . PRO A 1 99 ? 13.355 -3.398 12.241 1.00 98.12 99 PRO A O 1
ATOM 780 N N . LYS A 1 100 ? 13.404 -4.035 10.101 1.00 95.94 100 LYS A N 1
ATOM 781 C CA . LYS A 1 100 ? 14.348 -5.139 10.266 1.00 95.94 100 LYS A CA 1
ATOM 782 C C . LYS A 1 100 ? 15.687 -4.676 9.729 1.00 95.94 100 LYS A C 1
ATOM 784 O O . LYS A 1 100 ? 15.816 -4.457 8.531 1.00 95.94 100 LYS A O 1
ATOM 789 N N . ARG A 1 101 ? 16.681 -4.537 10.611 1.00 94.06 101 ARG A N 1
ATOM 790 C CA . ARG A 1 101 ? 18.089 -4.186 10.306 1.00 94.06 101 ARG A CA 1
ATOM 791 C C . ARG A 1 101 ? 18.340 -2.794 9.733 1.00 94.06 101 ARG A C 1
ATOM 793 O O . ARG A 1 101 ? 19.460 -2.305 9.840 1.00 94.06 101 ARG A O 1
ATOM 800 N N . GLY A 1 102 ? 17.334 -2.146 9.166 1.00 96.88 102 GLY A N 1
ATOM 801 C CA . GLY A 1 102 ? 17.453 -0.792 8.663 1.00 96.88 102 GLY A CA 1
ATOM 802 C C . GLY A 1 102 ? 16.286 -0.400 7.769 1.00 96.88 102 GLY A C 1
ATOM 803 O O . GLY A 1 102 ? 15.611 -1.255 7.206 1.00 96.88 102 GLY A O 1
ATOM 804 N N . ALA A 1 103 ? 16.064 0.901 7.631 1.00 98.31 103 ALA A N 1
ATOM 805 C CA . ALA A 1 103 ? 15.266 1.497 6.569 1.00 98.31 103 ALA A CA 1
ATOM 806 C C . ALA A 1 103 ? 15.644 2.972 6.398 1.00 98.31 103 ALA A C 1
ATOM 808 O O . ALA A 1 103 ? 16.141 3.615 7.329 1.00 98.31 103 ALA A O 1
ATOM 809 N N . THR A 1 104 ? 15.385 3.523 5.214 1.00 98.62 104 THR A N 1
ATOM 810 C CA . THR A 1 104 ? 15.513 4.960 4.948 1.00 98.62 104 THR A CA 1
ATOM 811 C C . THR A 1 104 ? 14.157 5.535 4.574 1.00 98.62 104 THR A C 1
ATOM 813 O O . THR A 1 104 ? 13.603 5.171 3.546 1.00 98.62 104 THR A O 1
ATOM 816 N N . ILE A 1 105 ? 13.652 6.469 5.374 1.00 98.75 105 ILE A N 1
ATOM 817 C CA . ILE A 1 105 ? 12.455 7.262 5.093 1.00 98.75 105 ILE A CA 1
ATOM 818 C C . ILE A 1 105 ? 12.898 8.521 4.331 1.00 98.75 105 ILE A C 1
ATOM 820 O O . ILE A 1 105 ? 13.743 9.294 4.802 1.00 98.75 105 ILE A O 1
ATOM 824 N N . HIS A 1 106 ? 12.379 8.722 3.120 1.00 98.25 106 HIS A N 1
ATOM 825 C CA . HIS A 1 106 ? 12.880 9.749 2.202 1.00 98.25 106 HIS A CA 1
ATOM 826 C C . HIS A 1 106 ? 12.343 11.149 2.497 1.00 98.25 106 HIS A C 1
ATOM 828 O O . HIS A 1 106 ? 13.112 12.111 2.372 1.00 98.25 106 HIS A O 1
ATOM 834 N N . ALA A 1 107 ? 11.088 11.233 2.932 1.00 97.38 107 ALA A N 1
ATOM 835 C CA . ALA A 1 107 ? 10.372 12.452 3.284 1.00 97.38 107 ALA A CA 1
ATOM 836 C C . ALA A 1 107 ? 9.550 12.232 4.560 1.00 97.38 107 ALA A C 1
ATOM 838 O O . ALA A 1 107 ? 9.220 11.095 4.898 1.00 97.38 107 ALA A O 1
ATOM 839 N N . GLU A 1 108 ? 9.224 13.316 5.258 1.00 98.31 108 GLU A N 1
ATOM 840 C CA . GLU A 1 108 ? 8.263 13.263 6.358 1.00 98.31 108 GLU A CA 1
ATOM 841 C C . GLU A 1 108 ? 6.917 12.691 5.862 1.00 98.31 108 GLU A C 1
ATOM 843 O O . GLU A 1 108 ? 6.517 13.016 4.733 1.00 98.31 108 GLU A O 1
ATOM 848 N N . PRO A 1 109 ? 6.233 11.823 6.641 1.00 98.56 109 PRO A N 1
ATOM 849 C CA . PRO A 1 109 ? 4.921 11.306 6.265 1.00 98.56 109 PRO A CA 1
ATOM 850 C C . PRO A 1 109 ? 3.949 12.444 5.953 1.00 98.56 109 PRO A C 1
ATOM 852 O O . PRO A 1 109 ? 3.834 13.396 6.719 1.00 98.56 109 PRO A O 1
ATOM 855 N N . LYS A 1 110 ? 3.241 12.354 4.824 1.00 98.50 110 LYS A N 1
ATOM 856 C CA . LYS A 1 110 ? 2.222 13.352 4.466 1.00 98.50 110 LYS A CA 1
ATOM 857 C C . LYS A 1 110 ? 0.850 12.815 4.823 1.00 98.50 110 LYS A C 1
ATOM 859 O O . LYS A 1 110 ? 0.498 11.733 4.360 1.00 98.50 110 LYS A O 1
ATOM 864 N N . ILE A 1 111 ? 0.095 13.587 5.596 1.00 98.56 111 ILE A N 1
ATOM 865 C CA . ILE A 1 111 ? -1.278 13.284 5.996 1.00 98.56 111 ILE A CA 1
ATOM 866 C C . ILE A 1 111 ? -2.196 14.331 5.368 1.00 98.56 111 ILE A C 1
ATOM 868 O O . ILE A 1 111 ? -1.999 15.529 5.558 1.00 98.56 111 ILE A O 1
ATOM 872 N N . GLN A 1 112 ? -3.183 13.884 4.599 1.00 97.81 112 GLN A N 1
ATOM 873 C CA . GLN A 1 112 ? -4.150 14.752 3.925 1.00 97.81 112 GLN A CA 1
ATOM 874 C C . GLN A 1 112 ? -5.544 14.134 3.978 1.00 97.81 112 GLN A C 1
ATOM 876 O O . GLN A 1 112 ? -5.676 12.913 4.042 1.00 97.81 112 GLN A O 1
ATOM 881 N N . THR A 1 113 ? -6.588 14.956 3.935 1.00 97.19 113 THR A N 1
ATOM 882 C CA . THR A 1 113 ? -7.957 14.452 3.803 1.00 97.19 113 THR A CA 1
ATOM 883 C C . THR A 1 113 ? -8.127 13.738 2.463 1.00 97.19 113 THR A C 1
ATOM 885 O O . THR A 1 113 ? -7.613 14.178 1.431 1.00 97.19 113 THR A O 1
ATOM 888 N N . PHE A 1 114 ? -8.842 12.617 2.469 1.00 96.38 114 PHE A N 1
ATOM 889 C CA . PHE A 1 114 ? -9.196 11.918 1.241 1.00 96.38 114 PHE A CA 1
ATOM 890 C C . PHE A 1 114 ? -10.285 12.693 0.490 1.00 96.38 114 PHE A C 1
ATOM 892 O O . PHE A 1 114 ? -11.276 13.128 1.075 1.00 96.38 114 PHE A O 1
ATOM 899 N N . ASN A 1 115 ? -10.109 12.846 -0.822 1.00 92.50 115 ASN A N 1
ATOM 900 C CA . ASN A 1 115 ? -11.078 13.481 -1.706 1.00 92.50 115 ASN A CA 1
ATOM 901 C C . ASN A 1 115 ? -11.240 12.627 -2.966 1.00 92.50 115 ASN A C 1
ATOM 903 O O . ASN A 1 115 ? -10.345 12.599 -3.807 1.00 92.50 115 ASN A O 1
ATOM 907 N N . SER A 1 116 ? -12.392 11.973 -3.113 1.00 87.62 116 SER A N 1
ATOM 908 C CA . SER A 1 116 ? -12.696 11.100 -4.255 1.00 87.62 116 SER A CA 1
ATOM 909 C C . SER A 1 116 ? -12.756 11.831 -5.600 1.00 87.62 116 SER A C 1
ATOM 911 O O . SER A 1 116 ? -12.655 11.193 -6.642 1.00 87.62 116 SER A O 1
ATOM 913 N N . GLN A 1 117 ? -12.887 13.161 -5.601 1.00 86.88 117 GLN A N 1
ATOM 914 C CA . GLN A 1 117 ? -12.892 13.977 -6.820 1.00 86.88 117 GLN A CA 1
ATOM 915 C C . GLN A 1 117 ? -11.483 14.314 -7.323 1.00 86.88 117 GLN A C 1
ATOM 917 O O . GLN A 1 117 ? -11.332 14.980 -8.348 1.00 86.88 117 GLN A O 1
ATOM 922 N N . GLN A 1 118 ? -10.436 13.909 -6.601 1.00 91.12 118 GLN A N 1
ATOM 923 C CA . GLN A 1 118 ? -9.050 14.161 -6.979 1.00 91.12 118 GLN A CA 1
ATOM 924 C C . GLN A 1 118 ? -8.257 12.854 -7.036 1.00 91.12 118 GLN A C 1
ATOM 926 O O . GLN A 1 118 ? -8.515 11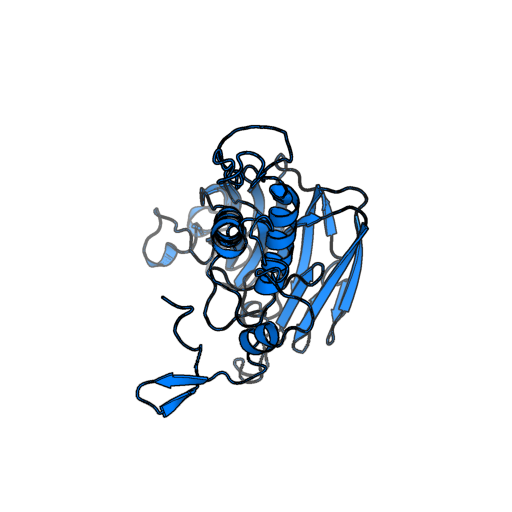.940 -6.252 1.00 91.12 118 GLN A O 1
ATOM 931 N N . PRO A 1 119 ? -7.249 12.754 -7.923 1.00 95.69 119 PRO A N 1
ATOM 932 C CA . PRO A 1 119 ? -6.330 11.630 -7.892 1.00 95.69 119 PRO A CA 1
ATOM 933 C C . PRO A 1 119 ? -5.664 11.504 -6.524 1.00 95.69 119 PRO A C 1
ATOM 935 O O . PRO A 1 119 ? -5.105 12.474 -6.006 1.00 95.69 119 PRO A O 1
ATOM 938 N N . LEU A 1 120 ? -5.683 10.287 -5.986 1.00 97.12 120 LEU A N 1
ATOM 939 C CA . LEU A 1 120 ? -4.992 9.913 -4.760 1.00 97.12 120 LEU A CA 1
ATOM 940 C C . LEU A 1 120 ? -3.490 10.191 -4.878 1.00 97.12 120 LEU A C 1
ATOM 942 O O . LEU A 1 120 ? -2.878 10.746 -3.967 1.00 97.12 120 LEU A O 1
ATOM 946 N N . LEU A 1 121 ? -2.911 9.821 -6.022 1.00 98.25 121 LEU A N 1
ATOM 947 C CA . LEU A 1 121 ? -1.510 10.037 -6.373 1.00 98.25 121 LEU A CA 1
ATOM 948 C C . LEU A 1 121 ? -1.418 10.646 -7.772 1.00 98.25 121 LEU A C 1
ATOM 950 O O . LEU A 1 121 ? -2.241 10.354 -8.638 1.00 98.25 121 LEU A O 1
ATOM 954 N N . LYS A 1 122 ? -0.404 11.482 -8.007 1.00 97.88 122 LYS A N 1
ATOM 955 C CA . LYS A 1 122 ? -0.169 12.120 -9.308 1.00 97.88 122 LYS A CA 1
ATOM 956 C C . LYS A 1 122 ? 1.305 12.413 -9.543 1.00 97.88 122 LYS A C 1
ATOM 958 O O . LYS A 1 122 ? 2.008 12.771 -8.597 1.00 97.88 122 LYS A O 1
ATOM 963 N N . ARG A 1 123 ? 1.729 12.343 -10.807 1.00 98.00 123 ARG A N 1
ATOM 964 C CA . ARG A 1 123 ? 3.058 12.766 -11.290 1.00 98.00 123 ARG A CA 1
ATOM 965 C C . ARG A 1 123 ? 4.216 12.157 -10.499 1.00 98.00 123 ARG A C 1
ATOM 967 O O . ARG A 1 123 ? 5.090 12.868 -10.003 1.00 98.00 123 ARG A O 1
ATOM 974 N N . ILE A 1 124 ? 4.203 10.836 -10.361 1.00 98.38 124 ILE A N 1
ATOM 975 C CA . ILE A 1 124 ? 5.268 10.091 -9.687 1.00 98.38 124 ILE A CA 1
ATOM 976 C C . ILE A 1 124 ? 6.116 9.417 -10.753 1.00 98.38 124 ILE A C 1
ATOM 978 O O . ILE A 1 124 ? 5.590 8.747 -11.633 1.00 98.38 124 ILE A O 1
ATOM 982 N N . GLN A 1 125 ? 7.431 9.563 -10.653 1.00 98.38 125 GLN A N 1
ATOM 983 C CA . GLN A 1 125 ? 8.391 8.937 -11.554 1.00 98.38 125 GLN A CA 1
ATOM 984 C C . GLN A 1 125 ? 9.077 7.771 -10.837 1.00 98.38 125 GLN A C 1
ATOM 986 O O . GLN A 1 125 ? 9.585 7.936 -9.726 1.00 98.38 125 GLN A O 1
ATOM 991 N N . ALA A 1 126 ? 9.113 6.590 -11.454 1.00 98.19 126 ALA A N 1
ATOM 992 C CA . ALA A 1 126 ? 9.886 5.478 -10.917 1.00 98.19 126 ALA A CA 1
ATOM 993 C C . ALA A 1 126 ? 11.389 5.746 -11.081 1.00 98.19 126 ALA A C 1
ATOM 995 O O . ALA A 1 126 ? 11.838 6.198 -12.137 1.00 98.19 126 ALA A O 1
ATOM 996 N N . GLN A 1 127 ? 12.172 5.427 -10.046 1.00 98.12 127 GLN A N 1
ATOM 997 C CA . GLN A 1 127 ? 13.626 5.305 -10.175 1.00 98.12 127 GLN A CA 1
ATOM 998 C C . GLN A 1 127 ? 13.975 4.086 -11.025 1.00 98.12 127 GLN A C 1
ATOM 1000 O O . GLN A 1 127 ? 13.315 3.050 -10.884 1.00 98.12 127 GLN A O 1
ATOM 1005 N N . ASP A 1 128 ? 15.057 4.194 -11.797 1.00 97.62 128 ASP A N 1
ATOM 1006 C CA . ASP A 1 128 ? 15.497 3.130 -12.693 1.00 97.62 128 ASP A CA 1
ATOM 1007 C C . ASP A 1 128 ? 15.788 1.840 -11.920 1.00 97.62 128 ASP A C 1
ATOM 1009 O O . ASP A 1 128 ? 16.648 1.794 -11.039 1.00 97.62 128 ASP A O 1
ATOM 1013 N N . GLY A 1 129 ? 15.032 0.792 -12.226 1.00 95.31 129 GLY A N 1
ATOM 1014 C CA . GLY A 1 129 ? 15.161 -0.501 -11.581 1.00 95.31 129 GLY A CA 1
ATOM 1015 C C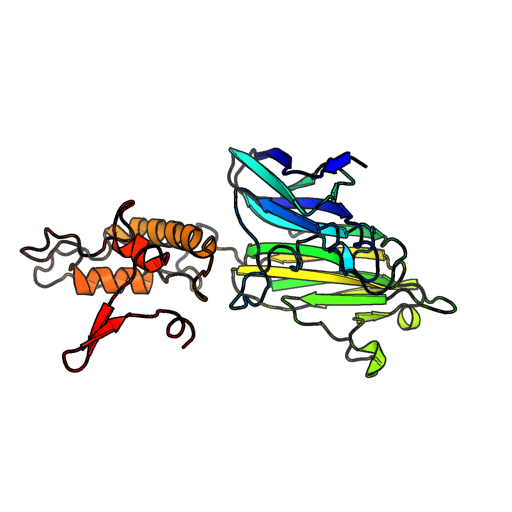 . GLY A 1 129 ? 14.297 -1.548 -12.254 1.00 95.31 129 GLY A C 1
ATOM 1016 O O . GLY A 1 129 ? 13.325 -1.227 -12.923 1.00 95.31 129 GLY A O 1
ATOM 1017 N N . ASN A 1 130 ? 14.652 -2.814 -12.068 1.00 94.44 130 ASN A N 1
ATOM 1018 C CA . ASN A 1 130 ? 14.024 -3.899 -12.808 1.00 94.44 130 ASN A CA 1
ATOM 1019 C C . ASN A 1 130 ? 12.976 -4.641 -11.962 1.00 94.44 130 ASN A C 1
ATOM 1021 O O . ASN A 1 130 ? 13.276 -5.075 -10.844 1.00 94.44 130 ASN A O 1
ATOM 1025 N N . ARG A 1 131 ? 11.767 -4.787 -12.522 1.00 95.12 131 ARG A N 1
ATOM 1026 C CA . ARG A 1 131 ? 10.650 -5.629 -12.042 1.00 95.12 131 ARG A CA 1
ATOM 1027 C C . ARG A 1 131 ? 10.400 -5.603 -10.537 1.00 95.12 131 ARG A C 1
ATOM 1029 O O . ARG A 1 131 ? 10.343 -6.649 -9.881 1.00 95.12 131 ARG A O 1
ATOM 1036 N N . ARG A 1 132 ? 10.203 -4.416 -9.981 1.00 96.75 132 ARG A N 1
ATOM 1037 C CA . ARG A 1 132 ? 10.089 -4.214 -8.531 1.00 96.75 132 ARG A CA 1
ATOM 1038 C C . ARG A 1 132 ? 8.779 -3.538 -8.136 1.00 96.75 132 ARG A C 1
ATOM 1040 O O . ARG A 1 132 ? 8.214 -2.805 -8.946 1.00 96.75 132 ARG A O 1
ATOM 1047 N N . PRO A 1 133 ? 8.331 -3.696 -6.879 1.00 98.19 133 PRO A N 1
ATOM 1048 C CA . PRO A 1 133 ? 7.306 -2.829 -6.318 1.00 98.19 133 PRO A CA 1
ATOM 1049 C C . PRO A 1 133 ? 7.746 -1.363 -6.386 1.00 98.19 133 PRO A C 1
ATOM 1051 O O . PRO A 1 133 ? 8.902 -1.037 -6.091 1.00 98.19 133 PRO A O 1
ATOM 1054 N N . TRP A 1 134 ? 6.816 -0.488 -6.746 1.00 98.62 134 TRP A N 1
ATOM 1055 C CA . TRP A 1 134 ? 7.067 0.944 -6.866 1.00 98.62 134 TRP A CA 1
ATOM 1056 C C . TRP A 1 134 ? 6.045 1.773 -6.091 1.00 98.62 134 TRP A C 1
ATOM 1058 O O . TRP A 1 134 ? 6.443 2.608 -5.278 1.00 98.62 134 TRP A O 1
ATOM 1068 N N . ILE A 1 135 ? 4.754 1.510 -6.289 1.00 98.88 135 ILE A N 1
ATOM 1069 C CA . ILE A 1 135 ? 3.664 2.186 -5.581 1.00 98.88 135 ILE A CA 1
ATOM 1070 C C . ILE A 1 135 ? 2.732 1.128 -5.004 1.00 98.88 135 ILE A C 1
ATOM 1072 O O . ILE A 1 135 ? 2.420 0.142 -5.672 1.00 98.88 135 ILE A O 1
ATOM 1076 N N . THR A 1 136 ? 2.274 1.339 -3.775 1.00 98.81 136 THR A N 1
ATOM 1077 C CA . THR A 1 136 ? 1.174 0.571 -3.193 1.00 98.81 136 THR A CA 1
ATOM 1078 C C . THR A 1 136 ? 0.142 1.515 -2.597 1.00 98.81 136 THR A C 1
ATOM 1080 O O . THR A 1 136 ? 0.497 2.441 -1.874 1.00 98.81 136 THR A O 1
ATOM 1083 N N . VAL A 1 137 ? -1.132 1.258 -2.865 1.00 98.75 137 VAL A N 1
ATOM 1084 C CA . VAL A 1 137 ? -2.252 1.839 -2.127 1.00 98.75 137 VAL A CA 1
ATOM 1085 C C . VAL A 1 137 ? -2.827 0.751 -1.233 1.00 98.75 137 VAL A C 1
ATOM 1087 O O . VAL A 1 137 ? -3.136 -0.333 -1.721 1.00 98.75 137 VAL A O 1
ATOM 1090 N N . ALA A 1 138 ? -2.937 1.033 0.060 1.00 98.56 138 ALA A N 1
ATOM 1091 C CA . ALA A 1 138 ? -3.580 0.173 1.039 1.00 98.56 138 ALA A CA 1
ATOM 1092 C C . ALA A 1 138 ? -4.861 0.846 1.525 1.00 98.56 138 ALA A C 1
ATOM 1094 O O . ALA A 1 138 ? -4.791 1.846 2.235 1.00 98.56 138 ALA A O 1
ATOM 1095 N N . LEU A 1 139 ? -6.009 0.307 1.126 1.00 97.94 139 LEU A N 1
ATOM 1096 C CA . LEU A 1 139 ? -7.306 0.689 1.672 1.00 97.94 139 LEU A CA 1
ATOM 1097 C C . LEU A 1 139 ? -7.550 -0.170 2.914 1.00 97.94 139 LEU A C 1
ATOM 1099 O O . LEU A 1 139 ? -7.426 -1.391 2.834 1.00 97.94 139 LEU A O 1
ATOM 1103 N N . ILE A 1 140 ? -7.828 0.454 4.057 1.00 96.31 140 ILE A N 1
ATOM 1104 C CA . ILE A 1 140 ? -7.970 -0.231 5.346 1.00 96.31 140 ILE A CA 1
ATOM 1105 C C . ILE A 1 140 ? -9.415 -0.101 5.812 1.00 96.31 140 ILE A C 1
ATOM 1107 O O . ILE A 1 140 ? -9.871 1.009 6.077 1.00 96.31 140 ILE A O 1
ATOM 1111 N N . ASP A 1 141 ? -10.099 -1.242 5.926 1.00 91.81 141 ASP A N 1
ATOM 1112 C CA . ASP A 1 141 ? -11.512 -1.339 6.311 1.00 91.81 141 ASP A CA 1
ATOM 1113 C C . ASP A 1 141 ? -12.439 -0.516 5.392 1.00 91.81 141 ASP A C 1
ATOM 1115 O O . ASP A 1 141 ? -13.289 0.261 5.826 1.00 91.81 141 ASP A O 1
ATOM 1119 N N . MET A 1 142 ? -12.247 -0.649 4.078 1.00 91.69 142 MET A N 1
ATOM 1120 C CA . MET A 1 142 ? -12.960 0.132 3.064 1.00 91.69 142 MET A CA 1
ATOM 1121 C C . MET A 1 142 ? -13.316 -0.722 1.850 1.00 91.69 142 MET A C 1
ATOM 1123 O O . MET A 1 142 ? -12.504 -1.546 1.454 1.00 91.69 142 MET A O 1
ATOM 1127 N N . PRO A 1 143 ? -14.482 -0.519 1.216 1.00 91.69 143 PRO A N 1
ATOM 1128 C CA . PRO A 1 143 ? -14.800 -1.173 -0.050 1.00 91.69 143 PRO A CA 1
ATOM 1129 C C . PRO A 1 143 ? -14.033 -0.534 -1.214 1.00 91.69 143 PRO A C 1
ATOM 1131 O O . PRO A 1 143 ? -13.947 0.693 -1.313 1.00 91.69 143 PRO A O 1
ATOM 1134 N N . LEU A 1 144 ? -13.547 -1.345 -2.154 1.00 94.38 144 LEU A N 1
ATOM 1135 C CA . LEU A 1 144 ? -12.870 -0.867 -3.363 1.00 94.38 144 LEU A CA 1
ATOM 1136 C C . LEU A 1 144 ? -13.749 -1.102 -4.597 1.00 94.38 144 LEU A C 1
ATOM 1138 O O . LEU A 1 144 ? -13.854 -2.223 -5.088 1.00 94.38 144 LEU A O 1
ATOM 1142 N N . LYS A 1 145 ? -14.352 -0.037 -5.141 1.00 91.50 145 LYS A N 1
ATOM 1143 C CA . LYS A 1 145 ? -15.223 -0.137 -6.326 1.00 91.50 145 LYS A CA 1
ATOM 1144 C C . LYS A 1 145 ? -14.443 -0.045 -7.623 1.00 91.50 145 LYS A C 1
ATOM 1146 O O . LYS A 1 145 ? -14.530 -0.950 -8.453 1.00 91.50 145 LYS A O 1
ATOM 1151 N N . THR A 1 146 ? -13.677 1.031 -7.794 1.00 92.19 146 THR A N 1
ATOM 1152 C CA . THR A 1 146 ? -12.845 1.220 -8.987 1.00 92.19 146 THR A CA 1
ATOM 1153 C C . THR A 1 146 ? -11.454 1.719 -8.650 1.00 92.19 146 THR A C 1
ATOM 1155 O O . THR A 1 146 ? -11.246 2.412 -7.653 1.00 92.19 146 THR A O 1
ATOM 1158 N N . ALA A 1 147 ? -10.513 1.396 -9.532 1.00 97.19 147 ALA A N 1
ATOM 1159 C CA . ALA A 1 147 ? -9.208 2.032 -9.599 1.00 97.19 147 ALA A CA 1
ATOM 1160 C C . ALA A 1 147 ? -9.010 2.599 -11.007 1.00 97.19 147 ALA A C 1
ATOM 1162 O O . ALA A 1 147 ? -9.134 1.876 -11.994 1.00 97.19 147 ALA A O 1
ATOM 1163 N N . ASP A 1 148 ? -8.704 3.885 -11.095 1.00 97.00 148 ASP A N 1
ATOM 1164 C CA . ASP A 1 148 ? -8.429 4.602 -12.334 1.00 97.00 148 ASP A CA 1
ATOM 1165 C C . ASP A 1 148 ? -6.943 4.950 -12.354 1.00 97.00 148 ASP A C 1
ATOM 1167 O O . ASP A 1 148 ? -6.461 5.669 -11.477 1.00 97.00 148 ASP A O 1
ATOM 1171 N N . VAL A 1 149 ? -6.199 4.412 -13.319 1.00 98.56 149 VAL A N 1
ATOM 1172 C CA . VAL A 1 149 ? -4.738 4.532 -13.360 1.00 98.56 149 VAL A CA 1
ATOM 1173 C C . VAL A 1 149 ? -4.287 5.025 -14.730 1.00 98.56 149 VAL A C 1
ATOM 1175 O O . VAL A 1 149 ? -4.611 4.425 -15.755 1.00 98.56 149 VAL A O 1
ATOM 1178 N N . ALA A 1 150 ? -3.496 6.093 -14.724 1.00 98.50 150 ALA A N 1
ATOM 1179 C CA . ALA A 1 150 ? -2.898 6.713 -15.895 1.00 98.50 150 ALA A CA 1
ATOM 1180 C C . ALA A 1 150 ? -1.378 6.563 -15.841 1.00 98.50 150 ALA A C 1
ATOM 1182 O O . ALA A 1 150 ? -0.722 7.109 -14.948 1.00 98.50 150 ALA A O 1
ATOM 1183 N N . VAL A 1 151 ? -0.804 5.835 -16.797 1.00 98.62 151 VAL A N 1
ATOM 1184 C CA . VAL A 1 151 ? 0.639 5.562 -16.838 1.00 98.62 151 VAL A CA 1
ATOM 1185 C C . VAL A 1 151 ? 1.212 5.950 -18.191 1.00 98.62 151 VAL A C 1
ATOM 1187 O O . VAL A 1 151 ? 0.617 5.678 -19.236 1.00 98.62 151 VAL A O 1
ATOM 1190 N N . LYS A 1 152 ? 2.404 6.542 -18.159 1.00 98.50 152 LYS A N 1
ATOM 1191 C CA . LYS A 1 152 ? 3.249 6.822 -19.314 1.00 98.50 152 LYS A CA 1
ATOM 1192 C C . LYS A 1 152 ? 4.468 5.901 -19.290 1.00 98.50 152 LYS A C 1
ATOM 1194 O O . LYS A 1 152 ? 5.196 5.851 -18.297 1.00 98.50 152 LYS A O 1
ATOM 1199 N N . CYS A 1 153 ? 4.711 5.215 -20.403 1.00 97.81 153 CYS A N 1
ATOM 1200 C CA . CYS A 1 153 ? 5.861 4.330 -20.573 1.00 97.81 153 CYS A CA 1
ATOM 1201 C C . CYS A 1 153 ? 6.604 4.634 -21.875 1.00 97.81 153 CYS A C 1
ATOM 1203 O O . CYS A 1 153 ? 5.987 4.673 -22.942 1.00 97.81 153 CYS A O 1
ATOM 1205 N N . GLU A 1 154 ? 7.927 4.790 -21.819 1.00 97.06 154 GLU A N 1
ATOM 1206 C CA . GLU A 1 154 ? 8.751 5.023 -23.005 1.00 97.06 154 GLU A CA 1
ATOM 1207 C C . GLU A 1 154 ? 9.271 3.715 -23.610 1.00 97.06 154 GLU A C 1
ATOM 1209 O O . GLU A 1 154 ? 9.716 2.799 -22.911 1.00 97.06 154 GLU A O 1
ATOM 1214 N N . LYS A 1 155 ? 9.273 3.647 -24.947 1.00 95.75 155 LYS A N 1
ATOM 1215 C CA . LYS A 1 155 ? 10.026 2.620 -25.667 1.00 95.75 155 LYS A CA 1
ATOM 1216 C C . LYS A 1 155 ? 11.507 2.972 -25.601 1.00 95.75 155 LYS A C 1
ATOM 1218 O O . LYS A 1 155 ? 11.903 4.060 -26.015 1.00 95.75 155 LYS A O 1
ATOM 1223 N N . ARG A 1 156 ? 12.334 2.032 -25.154 1.00 91.81 156 ARG A N 1
ATOM 1224 C CA . ARG A 1 156 ? 13.799 2.176 -25.139 1.00 91.81 156 ARG A CA 1
ATOM 1225 C C . ARG A 1 156 ? 14.443 1.110 -26.025 1.00 91.81 156 ARG A C 1
ATOM 1227 O O . ARG A 1 156 ? 13.806 0.121 -26.380 1.00 91.81 156 ARG A O 1
ATOM 1234 N N . ALA A 1 157 ? 15.708 1.314 -26.388 1.00 86.75 157 ALA A N 1
ATOM 1235 C CA . ALA A 1 157 ? 16.417 0.453 -27.340 1.00 86.75 157 ALA A CA 1
ATOM 1236 C C . ALA A 1 157 ? 16.601 -1.004 -26.868 1.00 86.75 157 ALA A C 1
ATOM 1238 O O . ALA A 1 157 ? 16.634 -1.904 -27.701 1.00 86.75 157 ALA A O 1
ATOM 1239 N N . HIS A 1 158 ? 16.709 -1.238 -25.555 1.00 81.94 158 HIS A N 1
ATOM 1240 C CA . HIS A 1 158 ? 16.987 -2.565 -24.990 1.00 81.94 158 HIS A CA 1
ATOM 1241 C C . HIS A 1 158 ? 15.893 -3.056 -24.041 1.00 81.94 158 HIS A C 1
ATOM 1243 O O . HIS A 1 158 ? 15.423 -4.179 -24.188 1.00 81.94 158 HIS A O 1
ATOM 1249 N N . ASP A 1 159 ? 15.485 -2.213 -23.091 1.00 88.94 159 ASP A N 1
ATOM 1250 C CA . ASP A 1 159 ? 14.507 -2.554 -22.058 1.00 88.94 159 ASP A CA 1
ATOM 1251 C C . ASP A 1 159 ? 13.586 -1.354 -21.847 1.00 88.94 159 ASP A C 1
ATOM 1253 O O . ASP A 1 159 ? 14.054 -0.280 -21.459 1.00 88.94 159 ASP A O 1
ATOM 1257 N N . SER A 1 160 ? 12.321 -1.498 -22.238 1.00 93.50 160 SER A N 1
ATOM 1258 C CA . SER A 1 160 ? 11.345 -0.402 -22.221 1.00 93.50 160 SER A CA 1
ATOM 1259 C C . SER A 1 160 ? 10.781 -0.197 -20.820 1.00 93.50 160 SER A C 1
ATOM 1261 O O . SER A 1 160 ? 10.894 -1.070 -19.966 1.00 93.50 160 SER A O 1
ATOM 1263 N N . ASP A 1 161 ? 10.170 0.959 -20.582 1.00 96.81 161 ASP A N 1
ATOM 1264 C CA . ASP A 1 161 ? 9.453 1.171 -19.328 1.00 96.81 161 ASP A CA 1
ATOM 1265 C C . ASP A 1 161 ? 8.177 0.329 -19.337 1.00 96.81 161 ASP A C 1
ATOM 1267 O O . ASP A 1 161 ? 7.386 0.446 -20.265 1.00 96.81 161 ASP A O 1
ATOM 1271 N N . ASP A 1 162 ? 7.935 -0.486 -18.317 1.00 97.25 162 ASP A N 1
ATOM 1272 C CA . ASP A 1 162 ? 6.728 -1.311 -18.237 1.00 97.25 162 ASP A CA 1
ATOM 1273 C C . ASP A 1 162 ? 6.113 -1.208 -16.832 1.00 97.25 162 ASP A C 1
ATOM 1275 O O . ASP A 1 162 ? 6.817 -1.095 -15.824 1.00 97.25 162 ASP A O 1
ATOM 1279 N N . VAL A 1 163 ? 4.779 -1.250 -16.746 1.00 98.31 163 VAL A N 1
ATOM 1280 C CA . VAL A 1 163 ? 4.050 -1.261 -15.471 1.00 98.31 163 VAL A CA 1
ATOM 1281 C C . VAL A 1 163 ? 3.081 -2.427 -15.405 1.00 98.31 163 VAL A C 1
ATOM 1283 O O . VAL A 1 163 ? 2.275 -2.670 -16.304 1.00 98.31 163 VAL A O 1
ATOM 1286 N N . LYS A 1 164 ? 3.157 -3.143 -14.288 1.00 98.25 164 LYS A N 1
ATOM 1287 C CA . LYS A 1 164 ? 2.260 -4.229 -13.905 1.00 98.25 164 LYS A CA 1
ATOM 1288 C C . LYS A 1 164 ? 1.355 -3.750 -12.779 1.00 98.25 164 LYS A C 1
ATOM 1290 O O . LYS A 1 164 ? 1.853 -3.201 -11.796 1.00 98.25 164 LYS A O 1
ATOM 1295 N N . LEU A 1 165 ? 0.060 -4.017 -12.916 1.00 98.50 165 LEU A N 1
ATOM 1296 C CA . LEU A 1 165 ? -0.945 -3.782 -11.887 1.00 98.50 165 LEU A CA 1
ATOM 1297 C C . LEU A 1 165 ? -1.293 -5.092 -11.182 1.00 98.50 165 LEU A C 1
ATOM 1299 O O . LEU A 1 165 ? -1.476 -6.127 -11.827 1.00 98.50 165 LEU A O 1
ATOM 1303 N N . ILE A 1 166 ? -1.389 -5.035 -9.860 1.00 98.50 166 ILE A N 1
ATOM 1304 C CA . ILE A 1 166 ? -1.866 -6.134 -9.025 1.00 98.50 166 ILE A CA 1
ATOM 1305 C C . ILE A 1 166 ? -2.930 -5.567 -8.088 1.00 98.50 166 ILE A C 1
ATOM 1307 O O . ILE A 1 166 ? -2.668 -4.563 -7.430 1.00 98.50 166 ILE A O 1
ATOM 1311 N N . ILE A 1 167 ? -4.105 -6.188 -8.030 1.00 98.00 167 ILE A N 1
ATOM 1312 C CA . ILE A 1 167 ? -5.162 -5.854 -7.071 1.00 98.00 167 ILE A CA 1
ATOM 1313 C C . ILE A 1 167 ? -5.428 -7.098 -6.227 1.00 98.00 167 ILE A C 1
ATOM 1315 O O . ILE A 1 167 ? -5.695 -8.162 -6.778 1.00 98.00 167 ILE A O 1
ATOM 1319 N N . ASP A 1 168 ? -5.281 -6.991 -4.907 1.00 96.00 168 ASP A N 1
ATOM 1320 C CA . ASP A 1 168 ? -5.509 -8.085 -3.947 1.00 96.00 168 ASP A CA 1
ATOM 1321 C C . ASP A 1 168 ? -4.782 -9.390 -4.321 1.00 96.00 168 ASP A C 1
ATOM 1323 O O . ASP A 1 168 ? -5.321 -10.495 -4.293 1.00 96.00 168 ASP A O 1
ATOM 1327 N N . GLY A 1 169 ? -3.522 -9.248 -4.744 1.00 95.56 169 GLY A N 1
ATOM 1328 C CA . GLY A 1 169 ? -2.668 -10.361 -5.168 1.00 95.56 169 GLY A CA 1
ATOM 1329 C C . GLY A 1 169 ? -2.955 -10.898 -6.578 1.00 95.56 169 GLY A C 1
ATOM 1330 O O . GLY A 1 169 ? -2.163 -11.690 -7.099 1.00 95.56 169 GLY A O 1
ATOM 1331 N N . LYS A 1 170 ? -4.026 -10.445 -7.241 1.00 95.94 170 LYS A N 1
ATOM 1332 C CA . LYS A 1 170 ? -4.365 -10.802 -8.622 1.00 95.94 170 LYS A CA 1
ATOM 1333 C C . LYS A 1 170 ? -3.718 -9.829 -9.606 1.00 95.94 170 LYS A C 1
ATOM 1335 O O . LYS A 1 170 ? -3.900 -8.621 -9.523 1.00 95.94 170 LYS A O 1
ATOM 1340 N N . ILE A 1 171 ? -2.961 -10.362 -10.566 1.00 96.81 171 ILE A N 1
ATOM 1341 C CA . ILE A 1 171 ? -2.374 -9.562 -11.652 1.00 96.81 171 ILE A CA 1
ATOM 1342 C C . ILE A 1 171 ? -3.467 -9.204 -12.661 1.00 96.81 171 ILE A C 1
ATOM 1344 O O . ILE A 1 171 ? -4.070 -10.105 -13.252 1.00 96.81 171 ILE A O 1
ATOM 1348 N N . GLU A 1 172 ? -3.643 -7.909 -12.911 1.00 96.31 172 GLU A N 1
ATOM 1349 C CA . GLU A 1 172 ? -4.502 -7.403 -13.981 1.00 96.31 172 GLU A CA 1
ATOM 1350 C C . GLU A 1 172 ? -3.754 -7.487 -15.315 1.00 96.31 172 GLU A C 1
ATOM 1352 O O . GLU A 1 172 ? -2.686 -6.893 -15.500 1.00 96.31 172 GLU A O 1
ATOM 1357 N N . LYS A 1 173 ? -4.275 -8.306 -16.233 1.00 92.44 173 LYS A N 1
ATOM 1358 C CA . LYS A 1 173 ? -3.569 -8.684 -17.461 1.00 92.44 173 LYS A CA 1
ATOM 1359 C C . LYS A 1 173 ? -3.882 -7.734 -18.612 1.00 92.44 173 LYS A C 1
ATOM 1361 O O . LYS A 1 173 ? -5.014 -7.297 -18.773 1.00 92.44 173 LYS A O 1
ATOM 1366 N N . ASN A 1 174 ? -2.893 -7.498 -19.470 1.00 89.06 174 ASN A N 1
ATOM 1367 C CA . ASN A 1 174 ? -3.121 -6.904 -20.785 1.00 89.06 174 ASN A CA 1
ATOM 1368 C C . ASN A 1 174 ? -3.610 -7.990 -21.750 1.00 89.06 174 ASN A C 1
ATOM 1370 O O . ASN A 1 174 ? -2.811 -8.795 -22.229 1.00 89.06 174 ASN A O 1
ATOM 1374 N N . GLU A 1 175 ? -4.910 -8.016 -22.037 1.00 85.88 175 GLU A N 1
ATOM 1375 C CA . GLU A 1 175 ? -5.513 -8.997 -22.953 1.00 85.88 175 GLU A CA 1
ATOM 1376 C C . GLU A 1 175 ? -5.037 -8.843 -24.405 1.00 85.88 175 GLU A C 1
ATOM 1378 O O . GLU A 1 175 ? -5.104 -9.792 -25.183 1.00 85.88 175 GLU A O 1
ATOM 1383 N N . GLN A 1 176 ? -4.506 -7.672 -24.767 1.00 80.75 176 GLN A N 1
ATOM 1384 C CA . GLN A 1 176 ? -3.976 -7.396 -26.105 1.00 80.75 176 GLN A CA 1
ATOM 1385 C C . GLN A 1 176 ? -2.528 -7.887 -26.270 1.00 80.75 176 GLN A C 1
ATOM 1387 O O . GLN A 1 176 ? -2.021 -7.954 -27.390 1.00 80.75 176 GLN A O 1
ATOM 1392 N N . ALA A 1 177 ? -1.850 -8.244 -25.174 1.00 80.44 177 ALA A N 1
ATOM 1393 C CA . ALA A 1 177 ? -0.468 -8.695 -25.199 1.00 80.44 177 ALA A CA 1
ATOM 1394 C C . ALA A 1 177 ? -0.359 -10.227 -25.272 1.00 80.44 177 ALA A C 1
ATOM 1396 O O . ALA A 1 177 ? -1.082 -10.975 -24.614 1.00 80.44 177 ALA A O 1
ATOM 1397 N N . GLY A 1 178 ? 0.632 -10.707 -26.028 1.00 80.38 178 GLY A N 1
ATOM 1398 C CA . GLY A 1 178 ? 0.987 -12.127 -26.059 1.00 80.38 178 GLY A CA 1
ATOM 1399 C C . GLY A 1 178 ? 1.489 -12.656 -24.706 1.00 80.38 178 GLY A C 1
ATOM 1400 O O . GLY A 1 178 ? 1.736 -11.906 -23.758 1.00 80.38 178 GLY A O 1
ATOM 1401 N N . TRP A 1 179 ? 1.713 -13.973 -24.626 1.00 79.38 179 TRP A N 1
ATOM 1402 C CA . TRP A 1 179 ? 2.027 -14.688 -23.376 1.00 79.38 179 TRP A CA 1
ATOM 1403 C C . TRP A 1 179 ? 3.134 -14.050 -22.519 1.00 79.38 179 TRP A C 1
ATOM 1405 O O . TRP A 1 179 ? 3.012 -14.000 -21.296 1.00 79.38 179 TRP A O 1
ATOM 1415 N N . TRP A 1 180 ? 4.194 -13.549 -23.157 1.00 73.88 180 TRP A N 1
ATOM 1416 C CA . TRP A 1 180 ? 5.368 -12.969 -22.496 1.00 73.88 180 TRP A CA 1
ATOM 1417 C C . TRP A 1 180 ? 5.133 -11.565 -21.916 1.00 73.88 180 TRP A C 1
ATOM 1419 O O . TRP A 1 180 ? 5.844 -11.162 -21.000 1.00 73.88 180 TRP A O 1
ATOM 1429 N N . GLY A 1 181 ? 4.138 -10.829 -22.422 1.00 82.50 181 GLY A N 1
ATOM 1430 C CA . GLY A 1 181 ? 3.834 -9.450 -22.025 1.00 82.50 181 GLY A CA 1
ATOM 1431 C C . GLY A 1 181 ? 2.554 -9.296 -21.205 1.00 82.50 181 GLY A C 1
ATOM 1432 O O . GLY A 1 181 ? 2.355 -8.246 -20.610 1.00 82.50 181 GLY A O 1
ATOM 1433 N N . LYS A 1 182 ? 1.708 -10.331 -21.118 1.00 89.81 182 LYS A N 1
ATOM 1434 C CA . LYS A 1 182 ? 0.358 -10.240 -20.527 1.00 89.81 182 LYS A CA 1
ATOM 1435 C C . LYS A 1 182 ? 0.305 -9.749 -19.079 1.00 89.81 182 LYS A C 1
ATOM 1437 O O . LYS A 1 182 ? -0.725 -9.246 -18.660 1.00 89.81 182 LYS A O 1
ATOM 1442 N N . ASN A 1 183 ? 1.383 -9.903 -18.308 1.00 95.00 183 ASN A N 1
ATOM 1443 C CA . ASN A 1 183 ? 1.442 -9.448 -16.914 1.00 95.00 183 ASN A CA 1
ATOM 1444 C C . ASN A 1 183 ? 1.888 -7.980 -16.778 1.00 95.00 183 ASN A C 1
ATOM 1446 O O . ASN A 1 183 ? 1.920 -7.469 -15.664 1.00 95.00 183 ASN A O 1
ATOM 1450 N N . TRP A 1 184 ? 2.265 -7.326 -17.878 1.00 95.69 184 TRP A N 1
ATOM 1451 C CA . TRP A 1 184 ? 2.610 -5.909 -17.944 1.00 95.69 184 TRP A CA 1
ATOM 1452 C C . TRP A 1 184 ? 1.462 -5.181 -18.632 1.00 95.69 184 TRP A C 1
ATOM 1454 O O . TRP A 1 184 ? 1.280 -5.299 -19.844 1.00 95.69 184 TRP A O 1
ATOM 1464 N N . TYR A 1 185 ? 0.650 -4.483 -17.838 1.00 97.25 185 TYR A N 1
ATOM 1465 C CA . TYR A 1 185 ? -0.558 -3.838 -18.336 1.00 97.25 185 TYR A CA 1
ATOM 1466 C C . TYR A 1 185 ? -0.224 -2.662 -19.264 1.00 97.25 185 TYR A C 1
ATOM 1468 O O . TYR A 1 185 ? -0.762 -2.556 -20.366 1.00 97.25 185 TYR A O 1
ATOM 1476 N N . TRP A 1 186 ? 0.720 -1.816 -18.841 1.00 97.56 186 TRP A N 1
ATOM 1477 C CA . TRP A 1 186 ? 1.265 -0.728 -19.651 1.00 97.56 186 TRP A CA 1
ATOM 1478 C C . TRP A 1 186 ? 2.664 -1.096 -20.108 1.00 97.56 186 TRP A C 1
ATOM 1480 O O . TRP A 1 186 ? 3.516 -1.422 -19.280 1.00 97.56 186 TRP A O 1
ATOM 1490 N N . ARG A 1 187 ? 2.901 -1.038 -21.419 1.00 95.94 187 ARG A N 1
ATOM 1491 C CA . ARG A 1 187 ? 4.173 -1.447 -22.008 1.00 95.94 187 ARG A CA 1
ATOM 1492 C C . ARG A 1 187 ? 4.769 -0.342 -22.849 1.00 95.94 187 ARG A C 1
ATOM 1494 O O . ARG A 1 187 ? 4.122 0.138 -23.777 1.00 95.94 187 ARG A O 1
ATOM 1501 N N . GLY A 1 188 ? 6.019 0.022 -22.602 1.00 95.56 188 GLY A N 1
ATOM 1502 C CA . GLY A 1 188 ? 6.684 1.106 -23.325 1.00 95.56 188 GLY A CA 1
ATOM 1503 C C . GLY A 1 188 ? 6.821 0.799 -24.811 1.00 95.56 188 GLY A C 1
ATOM 1504 O O . GLY A 1 188 ? 6.646 1.681 -25.647 1.00 95.56 188 GLY A O 1
ATOM 1505 N N . SER A 1 189 ? 7.010 -0.478 -25.157 1.00 93.19 189 SER A N 1
ATOM 1506 C CA . SER A 1 189 ? 7.006 -0.949 -26.550 1.00 93.19 189 SER A CA 1
ATOM 1507 C C . SER A 1 189 ? 5.701 -0.658 -27.310 1.00 93.19 189 SER A C 1
ATOM 1509 O O . SER A 1 189 ? 5.754 -0.443 -28.522 1.00 93.19 189 SER A O 1
ATOM 1511 N N . GLU A 1 190 ? 4.564 -0.614 -26.608 1.00 93.19 190 GLU A N 1
ATOM 1512 C CA . GLU A 1 190 ? 3.234 -0.320 -27.159 1.00 93.19 190 GLU A CA 1
ATOM 1513 C C . GLU A 1 190 ? 2.915 1.177 -27.070 1.00 93.19 190 GLU A C 1
ATOM 1515 O O . GLU A 1 190 ? 2.455 1.767 -28.043 1.00 93.19 190 GLU A O 1
ATOM 1520 N N . LEU A 1 191 ? 3.194 1.804 -25.923 1.00 95.19 191 LEU A N 1
ATOM 1521 C CA . LEU A 1 191 ? 2.817 3.192 -25.650 1.00 95.19 191 LEU A CA 1
ATOM 1522 C C . LEU A 1 191 ? 3.749 4.220 -26.293 1.00 95.19 191 LEU A C 1
ATOM 1524 O O . LEU A 1 191 ? 3.306 5.326 -26.591 1.00 95.19 191 LEU A O 1
ATOM 1528 N N . GLN A 1 192 ? 5.018 3.876 -26.525 1.00 96.00 192 GLN A N 1
ATOM 1529 C CA . GLN A 1 192 ? 6.006 4.725 -27.206 1.00 96.00 192 GLN A CA 1
ATOM 1530 C C . GLN A 1 192 ? 6.116 6.145 -26.619 1.00 96.00 192 GLN A C 1
ATOM 1532 O O . GLN A 1 192 ? 6.274 7.121 -27.345 1.00 96.00 192 GLN A O 1
ATOM 1537 N N . GLY A 1 193 ? 6.032 6.262 -25.293 1.00 95.50 193 GLY A N 1
ATOM 1538 C CA . GLY A 1 193 ? 6.086 7.539 -24.582 1.00 95.50 193 GLY A CA 1
ATOM 1539 C C . GLY A 1 193 ? 4.737 8.238 -24.426 1.00 95.50 193 GLY A C 1
ATOM 1540 O O . GLY A 1 193 ? 4.701 9.325 -23.858 1.00 95.50 193 GLY A O 1
ATOM 1541 N N . ASN A 1 194 ? 3.631 7.643 -24.874 1.00 97.25 194 ASN A N 1
ATOM 1542 C CA . ASN A 1 194 ? 2.289 8.160 -24.612 1.00 97.25 194 ASN A CA 1
ATOM 1543 C C . ASN A 1 194 ? 1.745 7.683 -23.259 1.00 97.25 194 ASN A C 1
ATOM 1545 O O . ASN A 1 194 ? 2.151 6.644 -22.730 1.00 97.25 194 ASN A O 1
ATOM 1549 N N . THR A 1 195 ? 0.796 8.444 -22.720 1.00 97.56 195 THR A N 1
ATOM 1550 C CA . THR A 1 195 ? 0.008 8.055 -21.546 1.00 97.56 195 THR A CA 1
ATOM 1551 C C . THR A 1 195 ? -1.175 7.198 -21.982 1.00 97.56 195 THR A C 1
ATOM 1553 O O . THR A 1 195 ? -1.828 7.502 -22.980 1.00 97.56 195 THR A O 1
ATOM 1556 N N . LYS A 1 196 ? -1.470 6.140 -21.224 1.00 97.19 196 LYS A N 1
ATOM 1557 C CA . LYS A 1 196 ? -2.699 5.354 -21.368 1.00 97.19 196 LYS A CA 1
ATOM 1558 C C . LYS A 1 196 ? -3.406 5.250 -20.024 1.00 97.19 196 LYS A C 1
ATOM 1560 O O . LYS A 1 196 ? -2.815 4.803 -19.039 1.00 97.19 196 LYS A O 1
ATOM 1565 N N . ASP A 1 197 ? -4.683 5.599 -20.035 1.00 96.00 197 ASP A N 1
ATOM 1566 C CA . ASP A 1 197 ? -5.590 5.442 -18.905 1.00 96.00 197 ASP A CA 1
ATOM 1567 C C . ASP A 1 197 ? -6.247 4.060 -18.934 1.00 96.00 197 ASP A C 1
ATOM 1569 O O . ASP A 1 197 ? -6.536 3.506 -20.001 1.00 96.00 197 ASP A O 1
ATOM 1573 N N . ALA A 1 198 ? -6.499 3.496 -17.758 1.00 95.06 198 ALA A N 1
ATOM 1574 C CA . ALA A 1 198 ? -7.336 2.318 -17.605 1.00 95.06 198 ALA A CA 1
ATOM 1575 C C . ALA A 1 198 ? -8.120 2.369 -16.295 1.00 95.06 198 ALA A C 1
ATOM 1577 O O . ALA A 1 198 ? -7.606 2.802 -15.262 1.00 95.06 198 ALA A O 1
ATOM 1578 N N . ARG A 1 199 ? -9.364 1.891 -16.359 1.00 95.44 199 ARG A N 1
ATOM 1579 C CA . ARG A 1 199 ? -10.248 1.719 -15.210 1.00 95.44 199 ARG A CA 1
ATOM 1580 C C . ARG A 1 199 ? -10.419 0.237 -14.919 1.00 95.44 199 ARG A C 1
ATOM 1582 O O . ARG A 1 199 ? -10.723 -0.542 -15.818 1.00 95.44 199 ARG A O 1
ATOM 1589 N N . PHE A 1 200 ? -10.270 -0.116 -13.652 1.00 95.19 200 PHE A N 1
ATOM 1590 C CA . PHE A 1 200 ? -10.428 -1.466 -13.131 1.00 95.19 200 PHE A CA 1
ATOM 1591 C C . PHE A 1 200 ? -11.620 -1.502 -12.180 1.00 95.19 200 PHE A C 1
ATOM 1593 O O . PHE A 1 200 ? -11.853 -0.538 -11.449 1.00 95.19 200 PHE A O 1
ATOM 1600 N N . TYR A 1 201 ? -12.353 -2.614 -12.193 1.00 94.06 201 TYR A N 1
ATOM 1601 C CA . TYR A 1 201 ? -13.590 -2.815 -11.434 1.00 94.06 201 TYR A CA 1
ATOM 1602 C C . TYR A 1 201 ? -13.452 -4.028 -10.504 1.00 94.06 201 TYR A C 1
ATOM 1604 O O . TYR A 1 201 ? -14.045 -5.071 -10.773 1.00 94.06 201 TYR A O 1
ATOM 1612 N N . PRO A 1 202 ? -12.618 -3.946 -9.454 1.00 89.56 202 PRO A N 1
ATOM 1613 C CA . PRO A 1 202 ? -12.505 -5.029 -8.481 1.00 89.56 202 PRO A CA 1
ATOM 1614 C C . PRO A 1 202 ? -13.823 -5.307 -7.746 1.00 89.56 202 PRO A C 1
ATOM 1616 O O . PRO A 1 202 ? -14.043 -6.451 -7.368 1.00 89.56 202 PRO A O 1
ATOM 1619 N N . ASP A 1 203 ? -14.677 -4.287 -7.568 1.00 87.25 203 ASP A N 1
ATOM 1620 C CA . ASP A 1 203 ? -15.968 -4.367 -6.863 1.00 87.25 203 ASP A CA 1
ATOM 1621 C C . ASP A 1 203 ? -15.897 -5.153 -5.542 1.00 87.25 203 ASP A C 1
ATOM 1623 O O . ASP A 1 203 ? -16.724 -6.010 -5.237 1.00 87.25 203 ASP A O 1
ATOM 1627 N N . ALA A 1 204 ? -14.855 -4.874 -4.761 1.00 87.62 204 ALA A N 1
ATOM 1628 C CA . ALA A 1 204 ? -14.576 -5.581 -3.528 1.00 87.62 204 ALA A CA 1
ATOM 1629 C C . ALA A 1 204 ? -15.387 -4.991 -2.362 1.00 87.62 204 ALA A C 1
ATOM 1631 O O . ALA A 1 204 ? -15.528 -3.767 -2.231 1.00 87.62 204 ALA A O 1
ATOM 1632 N N . ALA A 1 205 ? -15.922 -5.880 -1.522 1.00 88.50 205 ALA A N 1
ATOM 1633 C CA . ALA A 1 205 ? -16.636 -5.531 -0.296 1.00 88.50 205 ALA A CA 1
ATOM 1634 C C . ALA A 1 205 ? -15.716 -4.823 0.711 1.00 88.50 205 ALA A C 1
ATOM 1636 O O . ALA A 1 205 ? -14.514 -4.734 0.503 1.00 88.50 205 ALA A O 1
ATOM 1637 N N . LYS A 1 206 ? -16.276 -4.309 1.810 1.00 89.00 206 LYS A N 1
ATOM 1638 C CA . LYS A 1 206 ? -15.496 -3.643 2.859 1.00 89.00 206 LYS A CA 1
ATOM 1639 C C . LYS A 1 206 ? -14.426 -4.587 3.425 1.00 89.00 206 LYS A C 1
ATOM 1641 O O . LYS A 1 206 ? -14.751 -5.681 3.877 1.00 89.00 206 LYS A O 1
ATOM 1646 N N . GLY A 1 207 ? -13.169 -4.152 3.421 1.00 88.88 207 GLY A N 1
ATOM 1647 C CA . GLY A 1 207 ? -12.061 -4.934 3.957 1.00 88.88 207 GLY A CA 1
ATOM 1648 C C . GLY A 1 207 ? -10.715 -4.240 3.781 1.00 88.88 207 GLY A C 1
ATOM 1649 O O . GLY A 1 207 ? -10.633 -3.017 3.664 1.00 88.88 207 GLY A O 1
ATOM 1650 N N . ILE A 1 208 ? -9.640 -5.026 3.793 1.00 94.31 208 ILE A N 1
ATOM 1651 C CA . ILE A 1 208 ? -8.298 -4.544 3.459 1.00 94.31 208 ILE A CA 1
ATOM 1652 C C . ILE A 1 208 ? -8.028 -4.864 1.992 1.00 94.31 208 ILE A C 1
ATOM 1654 O O . ILE A 1 208 ? -8.045 -6.034 1.615 1.00 94.31 208 ILE A O 1
ATOM 1658 N N . HIS A 1 209 ? -7.712 -3.838 1.200 1.00 97.31 209 HIS A N 1
ATOM 1659 C CA . HIS A 1 209 ? -7.390 -3.996 -0.220 1.00 97.31 209 HIS A CA 1
ATOM 1660 C C . HIS A 1 209 ? -6.052 -3.374 -0.573 1.00 97.31 209 HIS A C 1
ATOM 1662 O O . HIS A 1 209 ? -5.684 -2.302 -0.079 1.00 97.31 209 HIS A O 1
ATOM 1668 N N . TYR A 1 210 ? -5.342 -4.027 -1.486 1.00 98.50 210 TYR A N 1
ATOM 1669 C CA . TYR A 1 210 ? -4.060 -3.578 -1.994 1.00 98.50 210 TYR A CA 1
ATOM 1670 C C . TYR A 1 210 ? -4.097 -3.387 -3.496 1.00 98.50 210 TYR A C 1
ATOM 1672 O O . TYR A 1 210 ? -4.375 -4.315 -4.248 1.00 98.50 210 TYR A O 1
ATOM 1680 N N . ILE A 1 211 ? -3.711 -2.191 -3.928 1.00 98.75 211 ILE A N 1
ATOM 1681 C CA . ILE A 1 211 ? -3.414 -1.889 -5.325 1.00 98.75 211 ILE A CA 1
ATOM 1682 C C . ILE A 1 211 ? -1.905 -1.693 -5.424 1.00 98.75 211 ILE A C 1
ATOM 1684 O O . ILE A 1 211 ? -1.349 -0.789 -4.802 1.00 98.75 211 ILE A O 1
ATOM 1688 N N . GLU A 1 212 ? -1.223 -2.527 -6.198 1.00 98.75 212 GLU A N 1
ATOM 1689 C CA . GLU A 1 212 ? 0.217 -2.440 -6.418 1.00 98.75 212 GLU A CA 1
ATOM 1690 C C . GLU A 1 212 ? 0.534 -2.075 -7.861 1.00 98.75 212 GLU A C 1
ATOM 1692 O O . GLU A 1 212 ? 0.075 -2.726 -8.800 1.00 98.75 212 GLU A O 1
ATOM 1697 N N . LEU A 1 213 ? 1.428 -1.104 -8.026 1.00 98.81 213 LEU A N 1
ATOM 1698 C CA . LEU A 1 213 ? 2.127 -0.865 -9.276 1.00 98.81 213 LEU A CA 1
ATOM 1699 C C . LEU A 1 213 ? 3.567 -1.337 -9.133 1.00 98.81 213 LEU A C 1
ATOM 1701 O O . LEU A 1 213 ? 4.326 -0.884 -8.267 1.00 98.81 213 LEU A O 1
ATOM 1705 N N . TRP A 1 214 ? 3.937 -2.262 -10.007 1.00 98.62 214 TRP A N 1
ATOM 1706 C CA . TRP A 1 214 ? 5.304 -2.723 -10.165 1.00 98.62 214 TRP A CA 1
ATOM 1707 C C . TRP A 1 214 ? 5.889 -2.103 -11.423 1.00 98.62 214 TRP A C 1
ATOM 1709 O O . TRP A 1 214 ? 5.251 -2.137 -12.473 1.00 98.62 214 TRP A O 1
ATOM 1719 N N . ALA A 1 215 ? 7.100 -1.572 -11.309 1.00 98.12 215 ALA A N 1
ATOM 1720 C CA . ALA A 1 215 ? 7.799 -0.905 -12.395 1.00 98.12 215 ALA A CA 1
ATOM 1721 C C . ALA A 1 215 ? 8.941 -1.775 -12.931 1.00 98.12 215 ALA A C 1
ATOM 1723 O O . ALA A 1 215 ? 9.658 -2.424 -12.157 1.00 98.12 215 ALA A O 1
ATOM 1724 N N . ASP A 1 216 ? 9.114 -1.740 -14.248 1.00 96.75 216 ASP A N 1
ATOM 1725 C CA . ASP A 1 216 ? 10.355 -2.062 -14.943 1.00 96.75 216 ASP A CA 1
ATOM 1726 C C . ASP A 1 216 ? 10.904 -0.771 -15.564 1.00 96.75 216 ASP A C 1
ATOM 1728 O O . ASP A 1 216 ? 10.159 -0.046 -16.222 1.00 96.75 216 ASP A O 1
ATOM 1732 N N . ARG A 1 217 ? 12.183 -0.467 -15.320 1.00 96.75 217 ARG A N 1
ATOM 1733 C CA . ARG A 1 217 ? 12.879 0.774 -15.709 1.00 96.75 217 ARG A CA 1
ATOM 1734 C C . ARG A 1 217 ? 12.285 2.029 -15.049 1.00 96.75 217 ARG A C 1
ATOM 1736 O O . ARG A 1 217 ? 12.227 2.088 -13.819 1.00 96.75 217 ARG A O 1
ATOM 1743 N N . THR A 1 218 ? 11.918 3.055 -15.824 1.00 97.69 218 THR A N 1
ATOM 1744 C CA . THR A 1 218 ? 11.524 4.386 -15.325 1.00 97.69 218 THR A CA 1
ATOM 1745 C C . THR A 1 218 ? 10.160 4.845 -15.866 1.00 97.69 218 THR A C 1
ATOM 1747 O O . THR A 1 218 ? 10.084 5.903 -16.492 1.00 97.69 218 THR A O 1
ATOM 1750 N N . PRO A 1 219 ? 9.055 4.112 -15.648 1.00 98.25 219 PRO A N 1
ATOM 1751 C CA . PRO A 1 219 ? 7.723 4.591 -16.014 1.00 98.25 219 PRO A CA 1
ATOM 1752 C C . PRO A 1 219 ? 7.282 5.775 -15.144 1.00 98.25 219 PRO A C 1
ATOM 1754 O O . PRO A 1 219 ? 7.744 5.942 -14.009 1.00 98.25 219 PRO A O 1
ATOM 1757 N N . ALA A 1 220 ? 6.342 6.564 -15.663 1.00 98.56 220 ALA A N 1
ATOM 1758 C CA . ALA A 1 220 ? 5.718 7.666 -14.941 1.00 98.56 220 ALA A CA 1
ATOM 1759 C C . ALA A 1 220 ? 4.235 7.381 -14.680 1.00 98.56 220 ALA A C 1
ATOM 1761 O O . ALA A 1 220 ? 3.493 6.960 -15.566 1.00 98.56 220 ALA A O 1
ATOM 1762 N N . LEU A 1 221 ? 3.801 7.630 -13.449 1.00 98.75 221 LEU A N 1
ATOM 1763 C CA . LEU A 1 221 ? 2.411 7.614 -13.037 1.00 98.75 221 LEU A CA 1
ATOM 1764 C C . LEU A 1 221 ? 1.912 9.039 -13.205 1.00 98.75 221 LEU A C 1
ATOM 1766 O O . LEU A 1 221 ? 2.340 9.936 -12.475 1.00 98.75 221 LEU A O 1
ATOM 1770 N N . GLU A 1 222 ? 0.987 9.237 -14.130 1.00 98.62 222 GLU A N 1
ATOM 1771 C CA . GLU A 1 222 ? 0.325 10.523 -14.301 1.00 98.62 222 GLU A CA 1
ATOM 1772 C C . GLU A 1 222 ? -0.720 10.719 -13.202 1.00 98.62 222 GLU A C 1
ATOM 1774 O O . GLU A 1 222 ? -0.714 11.746 -12.513 1.00 98.62 222 GLU A O 1
ATOM 1779 N N . SER A 1 223 ? -1.548 9.699 -12.960 1.00 98.50 223 SER A N 1
ATOM 1780 C CA . SER A 1 223 ? -2.559 9.702 -11.905 1.00 98.50 223 SER A CA 1
ATOM 1781 C C . SER A 1 223 ? -2.944 8.291 -11.452 1.00 98.50 223 SER A C 1
ATOM 1783 O O . SER A 1 223 ? -2.906 7.330 -12.217 1.00 98.50 223 SER A O 1
ATOM 1785 N N . LEU A 1 224 ? -3.326 8.178 -10.182 1.00 98.56 224 LEU A N 1
ATOM 1786 C CA . LEU A 1 224 ? -4.055 7.041 -9.630 1.00 98.56 224 LEU A CA 1
ATOM 1787 C C . LEU A 1 224 ? -5.200 7.606 -8.794 1.00 98.56 224 LEU A C 1
ATOM 1789 O O . LEU A 1 224 ? -4.948 8.349 -7.846 1.00 98.56 224 LEU A O 1
ATOM 1793 N N . ALA A 1 225 ? -6.436 7.266 -9.136 1.00 97.50 225 ALA A N 1
ATOM 1794 C CA . ALA A 1 225 ? -7.626 7.562 -8.348 1.00 97.50 225 ALA A CA 1
ATOM 1795 C C . ALA A 1 225 ? -8.317 6.258 -7.939 1.00 97.50 225 ALA A C 1
ATOM 1797 O O . ALA A 1 225 ? -8.216 5.243 -8.629 1.00 97.50 225 ALA A O 1
ATOM 1798 N N . VAL A 1 226 ? -9.001 6.287 -6.800 1.00 96.50 226 VAL A N 1
ATOM 1799 C CA . VAL A 1 226 ? -9.804 5.163 -6.316 1.00 96.50 226 VAL A CA 1
ATOM 1800 C C . VAL A 1 226 ? -11.204 5.658 -6.009 1.00 96.50 226 VAL A C 1
ATOM 1802 O O . VAL A 1 226 ? -11.372 6.713 -5.394 1.00 96.50 226 VAL A O 1
ATOM 1805 N N . THR A 1 227 ? -12.202 4.881 -6.413 1.00 92.94 227 THR A N 1
ATOM 1806 C CA . THR A 1 227 ? -13.573 5.071 -5.948 1.00 92.94 227 THR A CA 1
ATOM 1807 C C . THR A 1 227 ? -13.805 4.110 -4.801 1.00 92.94 227 THR A C 1
ATOM 1809 O O . THR A 1 227 ? -13.820 2.890 -4.988 1.00 92.94 227 THR A O 1
ATOM 1812 N N . ILE A 1 228 ? -13.973 4.674 -3.611 1.00 90.88 228 ILE A N 1
ATOM 1813 C CA . ILE A 1 228 ? -14.395 3.930 -2.429 1.00 90.88 228 ILE A CA 1
ATOM 1814 C C . ILE A 1 228 ? -15.914 3.775 -2.533 1.00 90.88 228 ILE A C 1
ATOM 1816 O O . ILE A 1 228 ? -16.610 4.738 -2.859 1.00 90.88 228 ILE A O 1
ATOM 1820 N N . GLY A 1 229 ? -16.414 2.555 -2.337 1.00 77.44 229 GLY A N 1
ATOM 1821 C CA . GLY A 1 229 ? -17.859 2.307 -2.278 1.00 77.44 229 GLY A CA 1
ATOM 1822 C C . GLY A 1 229 ? -18.508 2.982 -1.071 1.00 77.44 229 GLY A C 1
ATOM 1823 O O . GLY A 1 229 ? -17.819 3.597 -0.259 1.00 77.44 229 GLY A O 1
ATOM 1824 N N . ASP A 1 230 ? -19.826 2.851 -0.928 1.00 72.88 230 ASP A N 1
ATOM 1825 C CA . ASP A 1 230 ? -20.500 3.345 0.271 1.00 72.88 230 ASP A CA 1
ATOM 1826 C C . ASP A 1 230 ? -19.892 2.699 1.519 1.00 72.88 230 ASP A C 1
ATOM 1828 O O . ASP A 1 230 ? -19.948 1.490 1.724 1.00 72.88 230 ASP A O 1
ATOM 1832 N N . ILE A 1 231 ? -19.289 3.538 2.357 1.00 60.34 231 ILE A N 1
ATOM 1833 C CA . ILE A 1 231 ? -18.574 3.139 3.580 1.00 60.34 231 ILE A CA 1
ATOM 1834 C C . ILE A 1 231 ? -19.569 2.957 4.739 1.00 60.34 231 ILE A C 1
ATOM 1836 O O . ILE A 1 231 ? -19.175 2.804 5.888 1.00 60.34 231 ILE A O 1
ATOM 1840 N N . GLY A 1 232 ? -20.873 3.001 4.440 1.00 46.12 232 GLY A N 1
ATOM 1841 C CA . GLY A 1 232 ? -21.932 3.141 5.426 1.00 46.12 232 GLY A CA 1
ATOM 1842 C C . GLY A 1 232 ? -21.790 4.474 6.152 1.00 46.12 232 GLY A C 1
ATOM 1843 O O . GLY A 1 232 ? -21.138 4.572 7.190 1.00 46.12 232 GLY A O 1
ATOM 1844 N N . LYS A 1 233 ? -22.414 5.538 5.640 1.00 36.41 233 LYS A N 1
ATOM 1845 C CA . LYS A 1 233 ? -22.698 6.673 6.521 1.00 36.41 233 LYS A CA 1
ATOM 1846 C C . LYS A 1 233 ? -23.566 6.161 7.677 1.00 36.41 233 LYS A C 1
ATOM 1848 O O . LYS A 1 233 ? -24.512 5.413 7.441 1.00 36.41 233 LYS A O 1
ATOM 1853 N N . LYS A 1 234 ? -23.301 6.629 8.903 1.00 39.72 234 LYS A N 1
ATOM 1854 C CA . LYS A 1 234 ? -24.321 6.734 9.961 1.00 39.72 234 LYS A CA 1
ATOM 1855 C C . LYS A 1 234 ? -25.385 7.753 9.513 1.00 39.72 234 LYS A C 1
ATOM 1857 O O . LYS A 1 234 ? -25.459 8.854 10.042 1.00 39.72 234 LYS A O 1
ATOM 1862 N N . GLU A 1 235 ? -26.131 7.428 8.467 1.00 31.77 235 GLU A N 1
ATOM 1863 C CA . GLU A 1 235 ? -27.363 8.103 8.073 1.00 31.77 235 GLU A CA 1
ATOM 1864 C C . GLU A 1 235 ? -28.485 7.086 8.280 1.00 31.77 235 GLU A C 1
ATOM 1866 O O . GLU A 1 235 ? -28.398 5.953 7.801 1.00 31.77 235 GLU A O 1
ATOM 1871 N N . ASP A 1 236 ? -29.500 7.507 9.033 1.00 40.44 236 ASP A N 1
ATOM 1872 C CA . ASP A 1 236 ? -30.754 6.817 9.336 1.00 40.44 236 ASP A CA 1
ATOM 1873 C C . ASP A 1 236 ? -31.494 6.371 8.062 1.00 40.44 236 ASP A C 1
ATOM 1875 O O . ASP A 1 236 ? -32.504 6.947 7.660 1.00 40.44 236 ASP A O 1
ATOM 1879 N N . THR A 1 237 ? -30.986 5.337 7.398 1.00 32.53 237 THR A N 1
ATOM 1880 C CA . THR A 1 237 ? -31.558 4.816 6.160 1.00 32.53 237 THR A CA 1
ATOM 1881 C C . THR A 1 237 ? -31.671 3.306 6.248 1.00 32.53 237 THR A C 1
ATOM 1883 O O . THR A 1 237 ? -30.728 2.541 6.056 1.00 32.53 237 THR A O 1
ATOM 1886 N N . GLU A 1 238 ? -32.894 2.884 6.545 1.00 40.56 238 GLU A N 1
ATOM 1887 C CA . GLU A 1 238 ? -33.454 1.607 6.139 1.00 40.56 238 GLU A CA 1
ATOM 1888 C C . GLU A 1 238 ? -33.050 1.295 4.684 1.00 40.56 238 GLU A C 1
ATOM 1890 O O . GLU A 1 238 ? -33.584 1.891 3.752 1.00 40.56 238 GLU A O 1
ATOM 1895 N N . GLY A 1 239 ? -32.098 0.385 4.445 1.00 39.97 239 GLY A N 1
ATOM 1896 C CA . GLY A 1 239 ? -31.735 0.102 3.053 1.00 39.97 239 GLY A CA 1
ATOM 1897 C C . GLY A 1 239 ? -30.470 -0.704 2.791 1.00 39.97 239 GLY A C 1
ATOM 1898 O O . GLY A 1 239 ? -29.533 -0.205 2.191 1.00 39.97 239 GLY A O 1
ATOM 1899 N N . LYS A 1 240 ? -30.521 -1.991 3.132 1.00 39.59 240 LYS A N 1
ATOM 1900 C CA . LYS A 1 240 ? -29.894 -3.127 2.427 1.00 39.59 240 LYS A CA 1
ATOM 1901 C C . LYS A 1 240 ? -28.409 -3.491 2.534 1.00 39.59 240 LYS A C 1
ATOM 1903 O O . LYS A 1 240 ? -28.194 -4.659 2.262 1.00 39.59 240 LYS A O 1
ATOM 1908 N N . ASP A 1 241 ? -27.456 -2.679 2.997 1.00 40.47 241 ASP A N 1
ATOM 1909 C CA . ASP A 1 241 ? -26.060 -3.187 3.130 1.00 40.47 241 ASP A CA 1
ATOM 1910 C C . ASP A 1 241 ? -25.283 -2.742 4.388 1.00 40.47 241 ASP A C 1
ATOM 1912 O O . ASP A 1 241 ? -24.122 -3.105 4.572 1.00 40.47 241 ASP A O 1
ATOM 1916 N N . ALA A 1 242 ? -25.917 -2.036 5.328 1.00 46.66 242 ALA A N 1
ATOM 1917 C CA . ALA A 1 242 ? -25.454 -2.087 6.716 1.00 46.66 242 ALA A CA 1
ATOM 1918 C C . ALA A 1 242 ? -25.806 -3.471 7.278 1.00 46.66 242 ALA A C 1
ATOM 1920 O O . ALA A 1 242 ? -26.875 -3.996 6.945 1.00 46.66 242 ALA A O 1
ATOM 1921 N N . VAL A 1 243 ? -24.971 -4.050 8.151 1.00 54.66 243 VAL A N 1
ATOM 1922 C CA . VAL A 1 243 ? -25.398 -5.203 8.956 1.00 54.66 243 VAL A CA 1
ATOM 1923 C C . VAL A 1 243 ? -26.542 -4.729 9.847 1.00 54.66 243 VAL A C 1
ATOM 1925 O O . VAL A 1 243 ? -26.349 -4.242 10.958 1.00 54.66 243 VAL A O 1
ATOM 1928 N N . ARG A 1 244 ? -27.761 -4.799 9.310 1.00 67.06 244 ARG A N 1
ATOM 1929 C CA . ARG A 1 244 ? -28.976 -4.514 10.047 1.00 67.06 244 ARG A CA 1
ATOM 1930 C C . ARG A 1 244 ? -29.108 -5.656 11.026 1.00 67.06 244 ARG A C 1
ATOM 1932 O O . ARG A 1 244 ? -29.358 -6.797 10.627 1.00 67.06 244 ARG A O 1
ATOM 1939 N N . ILE A 1 245 ? -28.903 -5.340 12.294 1.00 78.56 245 ILE A N 1
ATOM 1940 C CA . ILE A 1 245 ? -29.200 -6.279 13.353 1.00 78.56 245 ILE A CA 1
ATOM 1941 C C . ILE A 1 245 ? -30.690 -6.629 13.253 1.00 78.56 245 ILE A C 1
ATOM 1943 O O . ILE A 1 245 ? -31.559 -5.759 13.160 1.00 78.56 245 ILE A O 1
ATOM 1947 N N . LYS A 1 246 ? -30.989 -7.918 13.117 1.00 82.12 246 LYS A N 1
ATOM 1948 C CA . LYS A 1 246 ? -32.334 -8.418 12.861 1.00 82.12 246 LYS A CA 1
ATOM 1949 C C . LYS A 1 246 ? -33.184 -8.120 14.080 1.00 82.12 246 LYS A C 1
ATOM 1951 O O . LYS A 1 246 ? -32.870 -8.554 15.186 1.00 82.12 246 LYS A O 1
ATOM 1956 N N . GLU A 1 247 ? -34.272 -7.392 13.876 1.00 84.12 247 GLU A N 1
ATOM 1957 C CA . GLU A 1 247 ? -35.263 -7.172 14.920 1.00 84.12 247 GLU A CA 1
ATOM 1958 C C . GLU A 1 247 ? -36.048 -8.463 15.160 1.00 84.12 247 GLU A C 1
ATOM 1960 O O . GLU A 1 247 ? -36.634 -9.043 14.242 1.00 84.12 247 GLU A O 1
ATOM 1965 N N . TYR A 1 248 ? -36.093 -8.910 16.411 1.00 79.25 248 TYR A N 1
ATOM 1966 C CA . TYR A 1 248 ? -36.984 -9.984 16.813 1.00 79.25 248 TYR A CA 1
ATOM 1967 C C . TYR A 1 248 ? -38.369 -9.409 17.104 1.00 79.25 248 TYR A C 1
ATOM 1969 O O . TYR A 1 248 ? -38.548 -8.602 18.016 1.00 79.25 248 TYR A O 1
ATOM 1977 N N . ALA A 1 249 ? -39.362 -9.852 16.331 1.00 79.44 249 ALA A N 1
ATOM 1978 C CA . ALA A 1 249 ? -40.774 -9.542 16.570 1.00 79.44 249 ALA A CA 1
ATOM 1979 C C . ALA A 1 249 ? -41.376 -10.368 17.725 1.00 79.44 249 ALA A C 1
ATOM 1981 O O . ALA A 1 249 ? -42.427 -10.029 18.270 1.00 79.44 249 ALA A O 1
ATOM 1982 N N . TYR A 1 250 ? -40.715 -11.464 18.098 1.00 76.19 250 TYR A N 1
ATOM 1983 C CA . TYR A 1 250 ? -41.107 -12.317 19.212 1.00 76.19 250 TYR A CA 1
ATOM 1984 C C . TYR A 1 250 ? -40.946 -11.563 20.538 1.00 76.19 250 TYR A C 1
ATOM 1986 O O . TYR A 1 250 ? -39.887 -11.008 20.799 1.00 76.19 250 TYR A O 1
ATOM 1994 N N . ARG A 1 251 ? -41.984 -11.547 21.387 1.00 72.88 251 ARG A N 1
ATOM 1995 C CA . ARG A 1 251 ? -41.974 -10.869 22.704 1.00 72.88 251 ARG A CA 1
ATOM 1996 C C . ARG A 1 251 ? -41.891 -11.822 23.895 1.00 72.88 251 ARG A C 1
ATOM 1998 O O . ARG A 1 251 ? -42.230 -11.453 25.023 1.00 72.88 251 ARG A O 1
ATOM 2005 N N . GLY A 1 252 ? -41.446 -13.052 23.647 1.00 70.12 252 GLY A N 1
ATOM 2006 C CA . GLY A 1 252 ? -41.237 -14.025 24.708 1.00 70.12 252 GLY A CA 1
ATOM 2007 C C . GLY A 1 252 ? -42.521 -14.663 25.218 1.00 70.12 252 GLY A C 1
ATOM 2008 O O . GLY A 1 252 ? -43.624 -14.319 24.797 1.00 70.12 252 GLY A O 1
ATOM 2009 N N . VAL A 1 253 ? -42.371 -15.572 26.183 1.00 68.62 253 VAL A N 1
ATOM 2010 C CA . VAL A 1 253 ? -43.493 -16.297 26.808 1.00 68.62 253 VAL A CA 1
ATOM 2011 C C . VAL A 1 253 ? -44.374 -15.357 27.639 1.00 68.62 253 VAL A C 1
ATOM 2013 O O . VAL A 1 253 ? -45.583 -15.547 27.723 1.00 68.62 253 VAL A O 1
ATOM 2016 N N . SER A 1 254 ? -43.782 -14.321 28.242 1.00 71.69 254 SER A N 1
ATOM 2017 C CA . SER A 1 254 ? -44.506 -13.349 29.073 1.00 71.69 254 SER A CA 1
ATOM 2018 C C . SER A 1 254 ? -45.076 -12.153 28.297 1.00 71.69 254 SER A C 1
ATOM 2020 O O . SER A 1 254 ? -45.783 -11.330 28.881 1.00 71.69 254 SER A O 1
ATOM 2022 N N . GLY A 1 255 ? -44.741 -12.009 27.008 1.00 76.06 255 GLY A N 1
ATOM 2023 C CA . GLY A 1 255 ? -45.120 -10.862 26.172 1.00 76.06 255 GLY A CA 1
ATOM 2024 C C . GLY A 1 255 ? -44.434 -9.534 26.532 1.00 76.06 255 GLY A C 1
ATOM 2025 O O . GLY A 1 255 ? -44.672 -8.524 25.866 1.00 76.06 255 GLY A O 1
ATOM 2026 N N . LYS A 1 256 ? -43.596 -9.512 27.577 1.00 76.38 256 LYS A N 1
ATOM 2027 C CA . LYS A 1 256 ? -42.901 -8.318 28.096 1.00 76.38 256 LYS A CA 1
ATOM 2028 C C . LYS A 1 256 ? -41.410 -8.287 27.756 1.00 76.38 256 LYS A C 1
ATOM 2030 O O . LYS A 1 256 ? -40.706 -7.376 28.185 1.00 76.38 256 LYS A O 1
ATOM 2035 N N . GLU A 1 257 ? -40.923 -9.280 27.024 1.00 80.94 257 GLU A N 1
ATOM 2036 C CA . GLU A 1 257 ? -39.496 -9.462 26.770 1.00 80.94 257 GLU A CA 1
ATOM 2037 C C . GLU A 1 257 ? -39.095 -8.627 25.553 1.00 80.94 257 GLU A C 1
ATOM 2039 O O . GLU A 1 257 ? -39.709 -8.734 24.489 1.00 80.94 257 GLU A O 1
ATOM 2044 N N . ASN A 1 258 ? -38.093 -7.760 25.723 1.00 83.94 258 ASN A N 1
ATOM 2045 C CA . ASN A 1 258 ? -37.544 -6.946 24.645 1.00 83.94 258 ASN A CA 1
ATOM 2046 C C . ASN A 1 258 ? -36.181 -7.494 24.214 1.00 83.94 258 ASN A C 1
ATOM 2048 O O . ASN A 1 258 ? -35.140 -7.096 24.736 1.00 83.94 258 ASN A O 1
ATOM 2052 N N . TYR A 1 259 ? -36.196 -8.381 23.224 1.00 79.81 259 TYR A N 1
ATOM 2053 C CA . TYR A 1 259 ? -34.986 -8.989 22.665 1.00 79.81 259 TYR A CA 1
ATOM 2054 C C . TYR A 1 259 ? -34.177 -8.062 21.750 1.00 79.81 259 TYR A C 1
ATOM 2056 O O . TYR A 1 259 ? -33.148 -8.478 21.233 1.00 79.81 259 TYR A O 1
ATOM 2064 N N . ASN A 1 260 ? -34.622 -6.820 21.550 1.00 84.69 260 ASN A N 1
ATOM 2065 C CA . ASN A 1 260 ? -33.895 -5.807 20.780 1.00 84.69 260 ASN A CA 1
ATOM 2066 C C . ASN A 1 260 ? -33.249 -4.749 21.695 1.00 84.69 260 ASN A C 1
ATOM 2068 O O . ASN A 1 260 ? -32.725 -3.747 21.223 1.00 84.69 260 ASN A O 1
ATOM 2072 N N . ARG A 1 261 ? -33.320 -4.936 23.024 1.00 84.06 261 ARG A N 1
ATOM 2073 C CA . ARG A 1 261 ? -32.867 -3.951 24.019 1.00 84.06 261 ARG A CA 1
ATOM 2074 C C . ARG A 1 261 ? -31.380 -3.610 23.907 1.00 84.06 261 ARG A C 1
ATOM 2076 O O . ARG A 1 261 ? -31.043 -2.464 24.166 1.00 84.06 261 ARG A O 1
ATOM 2083 N N . TYR A 1 262 ? -30.538 -4.588 23.576 1.00 82.75 262 TYR A N 1
ATOM 2084 C CA . TYR A 1 262 ? -29.077 -4.452 23.605 1.00 82.75 262 TYR A CA 1
ATOM 2085 C C . TYR A 1 262 ? -28.449 -4.389 22.210 1.00 82.75 262 TYR A C 1
ATOM 2087 O O . TYR A 1 262 ? -27.277 -4.697 22.034 1.00 82.75 262 TYR A O 1
ATOM 2095 N N . ASP A 1 263 ? -29.229 -4.040 21.188 1.00 82.38 263 ASP A N 1
ATOM 2096 C CA . ASP A 1 263 ? -28.770 -4.078 19.799 1.00 82.38 263 ASP A CA 1
ATOM 2097 C C . ASP A 1 263 ? -27.550 -3.177 19.550 1.00 82.38 263 ASP A C 1
ATOM 2099 O O . ASP A 1 263 ? -26.631 -3.553 18.822 1.00 82.38 263 ASP A O 1
ATOM 2103 N N . THR A 1 264 ? -27.507 -2.015 20.206 1.00 78.44 264 THR A N 1
ATOM 2104 C CA . THR A 1 264 ? -26.382 -1.072 20.119 1.00 78.44 264 THR A CA 1
ATOM 2105 C C . THR A 1 264 ? -25.133 -1.632 20.796 1.00 78.44 264 THR A C 1
ATOM 2107 O O . THR A 1 264 ? -24.036 -1.550 20.248 1.00 78.44 264 THR A O 1
ATOM 2110 N N . GLU A 1 265 ? -25.294 -2.216 21.979 1.00 82.19 265 GLU A N 1
ATOM 2111 C CA . GLU A 1 265 ? -24.221 -2.798 22.778 1.00 82.19 265 GLU A CA 1
ATOM 2112 C C . GLU A 1 265 ? -23.621 -4.026 22.090 1.00 82.19 265 GLU A C 1
ATOM 2114 O O . GLU A 1 265 ? -22.403 -4.175 22.063 1.00 82.19 265 GLU A O 1
ATOM 2119 N N . ILE A 1 266 ? -24.457 -4.858 21.461 1.00 80.62 266 ILE A N 1
ATOM 2120 C CA . ILE A 1 266 ? -24.015 -6.009 20.664 1.00 80.62 266 ILE A CA 1
ATOM 2121 C C . ILE A 1 266 ? -23.154 -5.542 19.494 1.00 80.62 266 ILE A C 1
ATOM 2123 O O . ILE A 1 266 ? -22.076 -6.088 19.276 1.00 80.62 266 ILE A O 1
ATOM 2127 N N . LEU A 1 267 ? -23.600 -4.522 18.755 1.00 80.38 267 LEU A N 1
ATOM 2128 C CA . LEU A 1 267 ? -22.826 -3.969 17.643 1.00 80.38 267 LEU A CA 1
ATOM 2129 C C . LEU A 1 267 ? -21.475 -3.418 18.114 1.00 80.38 267 LEU A C 1
ATOM 2131 O O . LEU A 1 267 ? -20.459 -3.689 17.479 1.00 80.38 267 LEU A O 1
ATOM 2135 N N . ALA A 1 268 ? -21.458 -2.680 19.227 1.00 75.44 268 ALA A N 1
ATOM 2136 C CA . ALA A 1 268 ? -20.235 -2.101 19.775 1.00 75.44 268 ALA A CA 1
ATOM 2137 C C . ALA A 1 268 ? -19.243 -3.183 20.233 1.00 75.44 268 ALA A C 1
ATOM 2139 O O . ALA A 1 268 ? -18.062 -3.110 19.898 1.00 75.44 268 ALA A O 1
ATOM 2140 N N . ALA A 1 269 ? -19.733 -4.208 20.937 1.00 79.44 269 ALA A N 1
ATOM 2141 C CA . ALA A 1 269 ? -18.916 -5.322 21.402 1.00 79.44 269 ALA A CA 1
ATOM 2142 C C . ALA A 1 269 ? -18.357 -6.136 20.229 1.00 79.44 269 ALA A C 1
ATOM 2144 O O . ALA A 1 269 ? -17.171 -6.443 20.199 1.00 79.44 269 ALA A O 1
ATOM 2145 N N . VAL A 1 270 ? -19.179 -6.456 19.227 1.00 81.75 270 VAL A N 1
ATOM 2146 C CA . VAL A 1 270 ? -18.727 -7.201 18.041 1.00 81.75 270 VAL A CA 1
ATOM 2147 C C . VAL A 1 270 ? -17.646 -6.440 17.278 1.00 81.75 270 VAL A C 1
ATOM 2149 O O . VAL A 1 270 ? -16.662 -7.035 16.850 1.00 81.75 270 VAL A O 1
ATOM 2152 N N . ASP A 1 271 ? -17.795 -5.126 17.134 1.00 78.81 271 ASP A N 1
ATOM 2153 C CA . ASP A 1 271 ? -16.796 -4.266 16.500 1.00 78.81 271 ASP A CA 1
ATOM 2154 C C . ASP A 1 271 ? -15.479 -4.208 17.302 1.00 78.81 271 ASP A C 1
ATOM 2156 O O . ASP A 1 271 ? -14.391 -4.309 16.734 1.00 78.81 271 ASP A O 1
ATOM 2160 N N . GLU A 1 272 ? -15.559 -4.119 18.632 1.00 80.75 272 GLU A N 1
ATOM 2161 C CA . GLU A 1 272 ? -14.398 -4.201 19.526 1.00 80.75 272 GLU A CA 1
ATOM 2162 C C . GLU A 1 272 ? -13.658 -5.537 19.403 1.00 80.75 272 GLU A C 1
ATOM 2164 O O . GLU A 1 272 ? -12.455 -5.547 19.132 1.00 80.75 272 GLU A O 1
ATOM 2169 N N . TRP A 1 273 ? -14.376 -6.653 19.499 1.00 77.81 273 TRP A N 1
ATOM 2170 C CA . TRP A 1 273 ? -13.792 -7.989 19.409 1.00 77.81 273 TRP A CA 1
ATOM 2171 C C . TRP A 1 273 ? -13.245 -8.305 18.025 1.00 77.81 273 TRP A C 1
ATOM 2173 O O . TRP A 1 273 ? -12.180 -8.902 17.911 1.00 77.81 273 TRP A O 1
ATOM 2183 N N . ASN A 1 274 ? -13.901 -7.850 16.958 1.00 80.38 274 ASN A N 1
ATOM 2184 C CA . ASN A 1 274 ? -13.345 -7.972 15.614 1.00 80.38 274 ASN A CA 1
ATOM 2185 C C . ASN A 1 274 ? -12.017 -7.220 15.489 1.00 80.38 274 ASN A C 1
ATOM 2187 O O . ASN A 1 274 ? -11.078 -7.747 14.895 1.00 80.38 274 ASN A O 1
ATOM 2191 N N . ARG A 1 275 ? -11.877 -6.026 16.081 1.00 76.06 275 ARG A N 1
ATOM 2192 C CA . ARG A 1 275 ? -10.571 -5.346 16.127 1.00 76.06 275 ARG A CA 1
ATOM 2193 C C . ARG A 1 275 ? -9.540 -6.137 16.923 1.00 76.06 275 ARG A C 1
ATOM 2195 O O . ARG A 1 275 ? -8.386 -6.191 16.504 1.00 76.06 275 ARG A O 1
ATOM 2202 N N . GLU A 1 276 ? -9.922 -6.719 18.054 1.00 74.75 276 GLU A N 1
ATOM 2203 C CA . GLU A 1 276 ? -9.012 -7.514 18.881 1.00 74.75 276 GLU A CA 1
ATOM 2204 C C . GLU A 1 276 ? -8.549 -8.779 18.148 1.00 74.75 276 GLU A C 1
ATOM 2206 O O . GLU A 1 276 ? -7.350 -8.946 17.915 1.00 74.75 276 GLU A O 1
ATOM 2211 N N . PHE A 1 277 ? -9.482 -9.605 17.672 1.00 73.69 277 PHE A N 1
ATOM 2212 C CA . PHE A 1 277 ? -9.181 -10.856 16.977 1.00 73.69 277 PHE A CA 1
ATOM 2213 C C . PHE A 1 277 ? -8.388 -10.641 15.697 1.00 73.69 277 PHE A C 1
ATOM 2215 O O . PHE A 1 277 ? -7.475 -11.406 15.410 1.00 73.69 277 PHE A O 1
ATOM 2222 N N . MET A 1 278 ? -8.656 -9.576 14.939 1.00 71.00 278 MET A N 1
ATOM 2223 C CA . MET A 1 278 ? -7.892 -9.293 13.720 1.00 71.00 278 MET A CA 1
ATOM 2224 C C . MET A 1 278 ? -6.426 -8.919 13.994 1.00 71.00 278 MET A C 1
ATOM 2226 O O . MET A 1 278 ? -5.604 -8.956 13.075 1.00 71.00 278 MET A O 1
ATOM 2230 N N . ASN A 1 279 ? -6.079 -8.601 15.245 1.00 67.19 279 ASN A N 1
ATOM 2231 C CA . ASN A 1 279 ? -4.711 -8.339 15.684 1.00 67.19 279 ASN A CA 1
ATOM 2232 C C . ASN A 1 279 ? -3.996 -9.571 16.276 1.00 67.19 279 ASN A C 1
ATOM 2234 O O . ASN A 1 279 ? -2.803 -9.467 16.597 1.00 67.19 279 ASN A O 1
ATOM 2238 N N . ASP A 1 280 ? -4.673 -10.718 16.397 1.00 62.75 280 ASP A N 1
ATOM 2239 C CA . ASP A 1 280 ? -4.090 -11.948 16.933 1.00 62.75 280 ASP A CA 1
ATOM 2240 C C . ASP A 1 280 ? -3.087 -12.619 15.982 1.00 62.75 280 ASP A C 1
ATOM 2242 O O . ASP A 1 280 ? -2.975 -12.310 14.792 1.00 62.75 280 ASP A O 1
ATOM 2246 N N . ALA A 1 281 ? -2.319 -13.569 16.528 1.00 52.44 281 ALA A N 1
ATOM 2247 C CA . ALA A 1 281 ? -1.373 -14.375 15.753 1.00 52.44 281 ALA A CA 1
ATOM 2248 C C . ALA A 1 281 ? -2.069 -15.244 14.688 1.00 52.44 281 ALA A C 1
ATOM 2250 O O . ALA A 1 281 ? -1.470 -15.528 13.649 1.00 52.44 281 ALA A O 1
ATOM 2251 N N . TYR A 1 282 ? -3.323 -15.626 14.940 1.00 54.53 282 TYR A N 1
ATOM 2252 C CA . TYR A 1 282 ? -4.157 -16.455 14.073 1.00 54.53 282 TYR A CA 1
ATOM 2253 C C . TYR A 1 282 ? -5.583 -15.883 14.048 1.00 54.53 282 TYR A C 1
ATOM 2255 O O . TYR A 1 282 ? -6.465 -16.418 14.715 1.00 54.53 282 TYR A O 1
ATOM 2263 N N . PRO A 1 283 ? -5.817 -14.761 13.343 1.00 60.16 283 PRO A N 1
ATOM 2264 C CA . PRO A 1 283 ? -7.137 -14.149 13.313 1.00 60.16 283 PRO A CA 1
ATOM 2265 C C . PRO A 1 283 ? -8.119 -15.048 12.542 1.00 60.16 283 PRO A C 1
ATOM 2267 O O . PRO A 1 283 ? -7.692 -15.744 11.608 1.00 60.16 283 PRO A O 1
ATOM 2270 N N . PRO A 1 284 ? -9.419 -15.005 12.871 1.00 63.09 284 PRO A N 1
ATOM 2271 C CA . PRO A 1 284 ? -10.444 -15.706 12.109 1.00 63.09 284 PRO A CA 1
ATOM 2272 C C . PRO A 1 284 ? -10.489 -15.205 10.655 1.00 63.09 284 PRO A C 1
ATOM 2274 O O . PRO A 1 284 ? -10.135 -14.062 10.355 1.00 63.09 284 PRO A O 1
ATOM 2277 N N . THR A 1 285 ? -10.899 -16.074 9.727 1.00 63.12 285 THR A N 1
ATOM 2278 C CA . THR A 1 285 ? -11.001 -15.746 8.291 1.00 63.12 285 THR A CA 1
ATOM 2279 C C . THR A 1 285 ? -12.147 -14.792 7.983 1.00 63.12 285 THR A C 1
ATOM 2281 O O . THR A 1 285 ? -12.063 -14.025 7.025 1.00 63.12 285 THR A O 1
ATOM 2284 N N . GLU A 1 286 ? -13.194 -14.833 8.802 1.00 68.88 286 GLU A N 1
ATOM 2285 C CA . GLU A 1 286 ? -14.363 -13.969 8.722 1.00 68.88 286 GLU A CA 1
ATOM 2286 C C . GLU A 1 286 ? -14.565 -13.255 10.066 1.00 68.88 286 GLU A C 1
ATOM 2288 O O . GLU A 1 286 ? -14.353 -13.861 11.121 1.00 68.88 286 GLU A O 1
ATOM 2293 N N . PRO A 1 287 ? -14.955 -11.971 10.059 1.00 77.75 287 PRO A N 1
ATOM 2294 C CA . PRO A 1 287 ? -15.302 -11.265 11.283 1.00 77.75 287 PRO A CA 1
ATOM 2295 C C . PRO A 1 287 ? -16.595 -11.827 11.891 1.00 77.75 287 PRO A C 1
ATOM 2297 O O . PRO A 1 287 ? -17.456 -12.355 11.189 1.00 77.75 287 PRO A O 1
ATOM 2300 N N . LEU A 1 288 ? -16.766 -11.652 13.201 1.00 81.06 288 LEU A N 1
ATOM 2301 C CA . LEU A 1 288 ? -18.007 -11.960 13.905 1.00 81.06 288 LEU A CA 1
ATOM 2302 C C . LEU A 1 288 ? -19.197 -11.213 13.282 1.00 81.06 288 LEU A C 1
ATOM 2304 O O . LEU A 1 288 ? -19.152 -9.989 13.131 1.00 81.06 288 LEU A O 1
ATOM 2308 N N . ASP A 1 289 ? -20.277 -11.948 12.992 1.00 82.69 289 ASP A N 1
ATOM 2309 C CA . ASP A 1 289 ? -21.564 -11.400 12.546 1.00 82.69 289 ASP A CA 1
ATOM 2310 C C . ASP A 1 289 ? -22.421 -10.975 13.761 1.00 82.69 289 ASP A C 1
ATOM 2312 O O . ASP A 1 289 ? -22.826 -11.830 14.559 1.00 82.69 289 ASP A O 1
ATOM 2316 N N . PRO A 1 290 ? -22.779 -9.682 13.893 1.00 84.88 290 PRO A N 1
ATOM 2317 C CA . PRO A 1 290 ? -23.682 -9.190 14.933 1.00 84.88 290 PRO A CA 1
ATOM 2318 C C . PRO A 1 290 ? -25.017 -9.934 15.029 1.00 84.88 290 PRO A C 1
ATOM 2320 O O . PRO A 1 290 ? -25.567 -10.073 16.120 1.00 84.88 290 PRO A O 1
ATOM 2323 N N . ASN A 1 291 ? -25.560 -10.415 13.907 1.00 83.94 291 ASN A N 1
ATOM 2324 C CA . ASN A 1 291 ? -26.815 -11.164 13.890 1.00 83.94 291 ASN A CA 1
ATOM 2325 C C . ASN A 1 291 ? -26.667 -12.564 14.471 1.00 83.94 291 ASN A C 1
ATOM 2327 O O . ASN A 1 291 ? -27.584 -13.041 15.141 1.00 83.94 291 ASN A O 1
ATOM 2331 N N . LEU A 1 292 ? -25.530 -13.210 14.215 1.00 83.12 292 LEU A N 1
ATOM 2332 C CA . LEU A 1 292 ? -25.211 -14.500 14.806 1.00 83.12 292 LEU A CA 1
ATOM 2333 C C . LEU A 1 292 ? -25.029 -14.348 16.314 1.00 83.12 292 LEU A C 1
ATOM 2335 O O . LEU A 1 292 ? -25.670 -15.068 17.075 1.00 83.12 292 LEU A O 1
ATOM 2339 N N . VAL A 1 293 ? -24.255 -13.345 16.742 1.00 84.75 293 VAL A N 1
ATOM 2340 C CA . VAL A 1 293 ? -24.066 -13.042 18.166 1.00 84.75 293 VAL A CA 1
ATOM 2341 C C . VAL A 1 293 ? -25.410 -12.766 18.833 1.00 84.75 293 VAL A C 1
ATOM 2343 O O . VAL A 1 293 ? -25.734 -13.414 19.824 1.00 84.75 293 VAL A O 1
ATOM 2346 N N . LYS A 1 294 ? -26.253 -11.900 18.251 1.00 85.69 294 LYS A N 1
ATOM 2347 C CA . LYS A 1 294 ? -27.605 -11.623 18.762 1.00 85.69 294 LYS A CA 1
ATOM 2348 C C . LYS A 1 294 ? -28.467 -12.888 18.880 1.00 85.69 294 LYS A C 1
ATOM 2350 O O . LYS A 1 294 ? -29.176 -13.060 19.874 1.00 85.69 294 LYS A O 1
ATOM 2355 N N . ALA A 1 295 ? -28.414 -13.772 17.885 1.00 80.62 295 ALA A N 1
ATOM 2356 C CA . ALA A 1 295 ? -29.148 -15.034 17.905 1.00 80.62 295 ALA A CA 1
ATOM 2357 C C . ALA A 1 295 ? -28.665 -15.970 19.021 1.00 80.62 295 ALA A C 1
ATOM 2359 O O . ALA A 1 295 ? -29.491 -16.600 19.680 1.00 80.62 295 ALA A O 1
ATOM 2360 N N . MET A 1 296 ? -27.358 -16.016 19.279 1.00 79.69 296 MET A N 1
ATOM 2361 C CA . MET A 1 296 ? -26.795 -16.790 20.385 1.00 79.69 296 MET A CA 1
ATOM 2362 C C . MET A 1 296 ? -27.286 -16.267 21.741 1.00 79.69 296 MET A C 1
ATOM 2364 O O . MET A 1 296 ? -27.803 -17.051 22.530 1.00 79.69 296 MET A O 1
ATOM 2368 N N . ILE A 1 297 ? -27.254 -14.949 21.990 1.00 76.75 297 ILE A N 1
ATOM 2369 C CA . ILE A 1 297 ? -27.783 -14.371 23.252 1.00 76.75 297 ILE A CA 1
ATOM 2370 C C . ILE A 1 297 ? -29.251 -14.733 23.453 1.00 76.75 297 ILE A C 1
ATOM 2372 O O . ILE A 1 297 ? -29.702 -15.026 24.562 1.00 76.75 297 ILE A O 1
ATOM 2376 N N . PHE A 1 298 ? -30.012 -14.680 22.361 1.00 75.81 298 PHE A N 1
ATOM 2377 C CA . PHE A 1 298 ? -31.426 -14.999 22.375 1.00 75.81 298 PHE A CA 1
ATOM 2378 C C . PHE A 1 298 ? -31.677 -16.449 22.808 1.00 75.81 298 PHE A C 1
ATOM 2380 O O . PHE A 1 298 ? -32.516 -16.678 23.682 1.00 75.81 298 PHE A O 1
ATOM 2387 N N . VAL A 1 299 ? -30.955 -17.405 22.214 1.00 73.25 299 VAL A N 1
ATOM 2388 C CA . VAL A 1 299 ? -31.095 -18.837 22.512 1.00 73.25 299 VAL A CA 1
ATOM 2389 C C . VAL A 1 299 ? -30.608 -19.160 23.924 1.00 73.25 299 VAL A C 1
ATOM 2391 O O . VAL A 1 299 ? -31.318 -19.839 24.663 1.00 73.25 299 VAL A O 1
ATOM 2394 N N . GLU A 1 300 ? -29.445 -18.639 24.314 1.00 69.12 300 GLU A N 1
ATOM 2395 C CA . GLU A 1 300 ? -28.738 -19.072 25.524 1.00 69.12 300 GLU A CA 1
ATOM 2396 C C . GLU A 1 300 ? -29.237 -18.388 26.803 1.00 69.12 300 GLU A C 1
ATOM 2398 O O . GLU A 1 300 ? -29.430 -19.041 27.826 1.00 69.12 300 GLU A O 1
ATOM 2403 N N . SER A 1 301 ? -29.489 -17.074 26.777 1.00 69.38 301 SER A N 1
ATOM 2404 C CA . SER A 1 301 ? -29.830 -16.321 27.999 1.00 69.38 301 SER A CA 1
ATOM 2405 C C . SER A 1 301 ? -31.259 -15.784 28.021 1.00 69.38 301 SER A C 1
ATOM 2407 O O . SER A 1 301 ? -31.697 -15.204 29.022 1.00 69.38 301 SER A O 1
ATOM 2409 N N . ARG A 1 302 ? -32.000 -15.922 26.911 1.00 71.12 302 ARG A N 1
ATOM 2410 C CA . ARG A 1 302 ? -33.236 -15.164 26.657 1.00 71.12 302 ARG A CA 1
ATOM 2411 C C . ARG A 1 302 ? -33.052 -13.680 26.997 1.00 71.12 302 ARG A C 1
ATOM 2413 O O . ARG A 1 302 ? -33.974 -13.071 27.528 1.00 71.12 302 ARG A O 1
ATOM 2420 N N . MET A 1 303 ? -31.870 -13.110 26.745 1.00 73.44 303 MET A N 1
ATOM 2421 C CA . MET A 1 303 ? -31.533 -11.713 27.063 1.00 73.44 303 MET A CA 1
ATOM 2422 C C . MET A 1 303 ? -31.792 -11.335 28.536 1.00 73.44 303 MET A C 1
ATOM 2424 O O . MET A 1 303 ? -32.318 -10.260 28.828 1.00 73.44 303 MET A O 1
ATOM 2428 N N . GLY A 1 304 ? -31.484 -12.243 29.466 1.00 68.44 304 GLY A N 1
ATOM 2429 C CA . GLY A 1 304 ? -31.671 -12.029 30.906 1.00 68.44 304 GLY A CA 1
ATOM 2430 C C . GLY A 1 304 ? -33.112 -12.209 31.402 1.00 68.44 304 GLY A C 1
ATOM 2431 O O . GLY A 1 304 ? -33.409 -11.913 32.557 1.00 68.44 304 GLY A O 1
ATOM 2432 N N . TYR A 1 305 ? -34.030 -12.703 30.560 1.00 70.44 305 TYR A N 1
ATOM 2433 C CA . TYR A 1 305 ? -35.425 -12.965 30.945 1.00 70.44 305 TYR A CA 1
ATOM 2434 C C . TYR A 1 305 ? -35.678 -14.393 31.466 1.00 70.44 305 TYR A C 1
ATOM 2436 O O . TYR A 1 305 ? -36.796 -14.712 31.883 1.00 70.44 305 TYR A O 1
ATOM 2444 N N . ALA A 1 306 ? -34.676 -15.276 31.454 1.00 66.88 306 ALA A N 1
ATOM 2445 C CA . ALA A 1 306 ? -34.798 -16.621 32.011 1.00 66.88 306 ALA A CA 1
ATOM 2446 C C . ALA A 1 306 ? -34.767 -16.602 33.555 1.00 66.88 306 ALA A C 1
ATOM 2448 O O . ALA A 1 306 ? -33.910 -15.978 34.176 1.00 66.88 306 ALA A O 1
ATOM 2449 N N . LYS A 1 307 ? -35.696 -17.316 34.204 1.00 59.12 307 LYS A N 1
ATOM 2450 C CA . LYS A 1 307 ? -35.748 -17.437 35.672 1.00 59.12 307 LYS A CA 1
ATOM 2451 C C . LYS A 1 307 ? -34.596 -18.340 36.140 1.00 59.12 307 LYS A C 1
ATOM 2453 O O . LYS A 1 307 ? -34.591 -19.517 35.798 1.00 59.12 307 LYS A O 1
ATOM 2458 N N . GLY A 1 308 ? -33.637 -17.790 36.888 1.00 60.03 308 GLY A N 1
ATOM 2459 C CA . GLY A 1 308 ? -32.355 -18.447 37.197 1.00 60.03 308 GLY A CA 1
ATOM 2460 C C . GLY A 1 308 ? -31.216 -18.096 36.226 1.00 60.03 308 GLY A C 1
ATOM 2461 O O . GLY A 1 308 ? -30.101 -18.565 36.415 1.00 60.03 308 GLY A O 1
ATOM 2462 N N . GLY A 1 309 ? -31.471 -17.241 35.229 1.00 47.94 309 GLY A N 1
ATOM 2463 C CA . GLY A 1 309 ? -30.474 -16.694 34.300 1.00 47.94 309 GLY A CA 1
ATOM 2464 C C . GLY A 1 309 ? -29.644 -15.546 34.882 1.00 47.94 309 GLY A C 1
ATOM 2465 O O . GLY A 1 309 ? -29.280 -14.638 34.149 1.00 47.94 309 GLY A O 1
ATOM 2466 N N . GLU A 1 310 ? -29.375 -15.561 36.193 1.00 50.09 310 GLU A N 1
ATOM 2467 C CA . GLU A 1 310 ? -28.415 -14.640 36.834 1.00 50.09 310 GLU A CA 1
ATOM 2468 C C . GLU A 1 310 ? -26.974 -14.908 36.373 1.00 50.09 310 GLU A C 1
ATOM 2470 O O . GLU A 1 310 ? -26.087 -14.083 36.579 1.00 50.09 310 GLU A O 1
ATOM 2475 N N . VAL A 1 311 ? -26.742 -16.053 35.726 1.00 50.06 311 VAL A N 1
ATOM 2476 C CA . VAL A 1 311 ? -25.509 -16.322 34.995 1.00 50.06 311 VAL A CA 1
ATOM 2477 C C . VAL A 1 311 ? -25.690 -15.786 33.579 1.00 50.06 311 VAL A C 1
ATOM 2479 O O . VAL A 1 311 ? -26.372 -16.394 32.756 1.00 50.06 311 VAL A O 1
ATOM 2482 N N . ASP A 1 312 ? -25.099 -14.623 33.325 1.00 46.41 312 ASP A N 1
ATOM 2483 C CA . ASP A 1 312 ? -24.898 -14.050 31.995 1.00 46.41 312 ASP A CA 1
ATOM 2484 C C . ASP A 1 312 ? -24.093 -15.048 31.141 1.00 46.41 312 ASP A C 1
ATOM 2486 O O . ASP A 1 312 ? -22.867 -15.105 31.206 1.00 46.41 312 ASP A O 1
ATOM 2490 N N . VAL A 1 313 ? -24.777 -15.895 30.362 1.00 46.62 313 VAL A N 1
ATOM 2491 C CA . VAL A 1 313 ? -24.134 -16.968 29.568 1.00 46.62 313 VAL A CA 1
ATOM 2492 C C . VAL A 1 313 ? -23.442 -16.433 28.304 1.00 46.62 313 VAL A C 1
ATOM 2494 O O . VAL A 1 313 ? -22.964 -17.200 27.479 1.00 46.62 313 VAL A O 1
ATOM 2497 N N . MET A 1 314 ? -23.325 -15.115 28.137 1.00 46.78 314 MET A N 1
ATOM 2498 C CA . MET A 1 314 ? -22.366 -14.573 27.180 1.00 46.78 314 MET A CA 1
ATOM 2499 C C . MET A 1 314 ? -21.338 -13.700 27.869 1.00 46.78 314 MET A C 1
ATOM 2501 O O . MET A 1 314 ? -21.425 -12.474 27.897 1.00 46.78 314 MET A O 1
ATOM 2505 N N . GLN A 1 315 ? -20.286 -14.358 28.332 1.00 51.03 315 GLN A N 1
ATOM 2506 C CA . GLN A 1 315 ? -18.992 -13.717 28.442 1.00 51.03 315 GLN A CA 1
ATOM 2507 C C . GLN A 1 315 ? -18.456 -13.539 27.018 1.00 51.03 315 GLN A C 1
ATOM 2509 O O . GLN A 1 315 ? -17.714 -14.380 26.514 1.00 51.03 315 GLN A O 1
ATOM 2514 N N . VAL A 1 316 ? -18.842 -12.456 26.338 1.00 45.00 316 VAL A N 1
ATOM 2515 C CA . VAL A 1 316 ? -18.056 -11.986 25.189 1.00 45.00 316 VAL A CA 1
ATOM 2516 C C . VAL A 1 316 ? -16.761 -11.428 25.781 1.00 45.00 316 VAL A C 1
ATOM 2518 O O . VAL A 1 316 ? -16.694 -10.264 26.158 1.00 45.00 316 VAL A O 1
ATOM 2521 N N . GLY A 1 317 ? -15.822 -12.348 26.019 1.00 50.16 317 GLY A N 1
ATOM 2522 C CA . GLY A 1 317 ? -14.511 -12.163 26.632 1.00 50.16 317 GLY A CA 1
ATOM 2523 C C . GLY A 1 317 ? -14.482 -11.259 27.865 1.00 50.16 317 GLY A C 1
ATOM 2524 O O . GLY A 1 317 ? -14.194 -10.070 27.792 1.00 50.16 317 GLY A O 1
ATOM 2525 N N . ASN A 1 318 ? -14.677 -11.829 29.053 1.00 55.22 318 ASN A N 1
ATOM 2526 C CA . ASN A 1 318 ? -14.292 -11.098 30.257 1.00 55.22 318 ASN A CA 1
ATOM 2527 C C . ASN A 1 318 ? -12.756 -11.066 30.342 1.00 55.22 318 ASN A C 1
ATOM 2529 O O . ASN A 1 318 ? -12.120 -12.123 30.313 1.00 55.22 318 ASN A O 1
ATOM 2533 N N . HIS A 1 319 ? -12.137 -9.886 30.445 1.00 48.66 319 HIS A N 1
ATOM 2534 C CA . HIS A 1 319 ? -10.686 -9.787 30.616 1.00 48.66 319 HIS A CA 1
ATOM 2535 C C . HIS A 1 319 ? -10.260 -10.530 31.893 1.00 48.66 319 HIS A C 1
ATOM 2537 O O . HIS A 1 319 ? -10.522 -10.090 33.010 1.00 48.66 319 HIS A O 1
ATOM 2543 N N . GLY A 1 320 ? -9.587 -11.670 31.713 1.00 55.91 320 GLY A N 1
ATOM 2544 C CA . GLY A 1 320 ? -9.192 -12.570 32.801 1.00 55.91 320 GLY A CA 1
ATOM 2545 C C . GLY A 1 320 ? -9.888 -13.931 32.786 1.00 55.91 320 GLY A C 1
ATOM 2546 O O . GLY A 1 320 ? -9.518 -14.782 33.592 1.00 55.91 320 GLY A O 1
ATOM 2547 N N . ASP A 1 321 ? -10.831 -14.161 31.870 1.00 63.75 321 ASP A N 1
ATOM 2548 C CA . ASP A 1 321 ? -11.430 -15.477 31.675 1.00 63.75 321 ASP A CA 1
ATOM 2549 C C . ASP A 1 321 ? -10.398 -16.493 31.165 1.00 63.75 321 ASP A C 1
ATOM 2551 O O . ASP A 1 321 ? -9.612 -16.223 30.249 1.00 63.75 321 ASP A O 1
ATOM 2555 N N . ASP A 1 322 ? -10.395 -17.683 31.762 1.00 61.38 322 ASP A N 1
ATOM 2556 C CA . ASP A 1 322 ? -9.500 -18.759 31.357 1.00 61.38 322 ASP A CA 1
ATOM 2557 C C . ASP A 1 322 ? -9.836 -19.286 29.948 1.00 61.38 322 ASP A C 1
ATOM 2559 O O . ASP A 1 322 ? -8.918 -19.734 29.262 1.00 61.38 322 ASP A O 1
ATOM 2563 N N . ALA A 1 323 ? -11.080 -19.148 29.470 1.00 60.62 323 ALA A N 1
ATOM 2564 C CA . ALA A 1 323 ? -11.474 -19.513 28.107 1.00 60.62 323 ALA A CA 1
ATOM 2565 C C . ALA A 1 323 ? -10.739 -18.676 27.043 1.00 60.62 323 ALA A C 1
ATOM 2567 O O . ALA A 1 323 ? -10.278 -19.213 26.036 1.00 60.62 323 ALA A O 1
ATOM 2568 N N . LEU A 1 324 ? -10.515 -17.377 27.296 1.00 60.66 324 LEU A N 1
ATOM 2569 C CA . LEU A 1 324 ? -9.683 -16.540 26.419 1.00 60.66 324 LEU A CA 1
ATOM 2570 C C . LEU A 1 324 ? -8.235 -17.042 26.400 1.00 60.66 324 LEU A C 1
ATOM 2572 O O . LEU A 1 324 ? -7.572 -17.047 25.365 1.00 60.66 324 LEU A O 1
ATOM 2576 N N . ARG A 1 325 ? -7.719 -17.514 27.541 1.00 67.62 325 ARG A N 1
ATOM 2577 C CA . ARG A 1 325 ? -6.368 -18.089 27.601 1.00 67.62 325 ARG A CA 1
ATOM 2578 C C . ARG A 1 325 ? -6.279 -19.382 26.797 1.00 67.62 325 ARG A C 1
ATOM 2580 O O . ARG A 1 325 ? -5.235 -19.590 26.185 1.00 67.62 325 ARG A O 1
ATOM 2587 N N . THR A 1 326 ? -7.327 -20.202 26.765 1.00 63.09 326 THR A N 1
ATOM 2588 C CA . THR A 1 326 ? -7.400 -21.360 25.864 1.00 63.09 326 THR A CA 1
ATOM 2589 C C . THR A 1 326 ? -7.380 -20.919 24.397 1.00 63.09 326 THR A C 1
ATOM 2591 O O . THR A 1 326 ? -6.519 -21.382 23.655 1.00 63.09 326 THR A O 1
ATOM 2594 N N . LEU A 1 327 ? -8.241 -19.975 23.991 1.00 59.09 327 LEU A N 1
ATOM 2595 C CA . LEU A 1 327 ? -8.312 -19.481 22.603 1.00 59.09 327 LEU A CA 1
ATOM 2596 C C . LEU A 1 327 ? -6.978 -18.901 22.107 1.00 59.09 327 LEU A C 1
ATOM 2598 O O . LEU A 1 327 ? -6.598 -19.088 20.957 1.00 59.09 327 LEU A O 1
ATOM 2602 N N . HIS A 1 328 ? -6.216 -18.251 22.988 1.00 60.69 328 HIS A N 1
ATOM 2603 C CA . HIS A 1 328 ? -4.878 -17.746 22.668 1.00 60.69 328 HIS A CA 1
ATOM 2604 C C . HIS A 1 328 ? -3.753 -18.791 22.827 1.00 60.69 328 HIS A C 1
ATOM 2606 O O . HIS A 1 328 ? -2.581 -18.407 22.892 1.00 60.69 328 HIS A O 1
ATOM 2612 N N . HIS A 1 329 ? -4.070 -20.085 22.954 1.00 61.50 329 HIS A N 1
ATOM 2613 C CA . HIS A 1 329 ? -3.118 -21.188 23.170 1.00 61.50 329 HIS A CA 1
ATOM 2614 C C . HIS A 1 329 ? -2.199 -21.012 24.394 1.00 61.50 329 HIS A C 1
ATOM 2616 O O . HIS A 1 329 ? -1.062 -21.481 24.431 1.00 61.50 329 HIS A O 1
ATOM 2622 N N . LYS A 1 330 ? -2.675 -20.309 25.425 1.00 66.19 330 LYS A N 1
ATOM 2623 C CA . LYS A 1 330 ? -1.962 -20.107 26.699 1.00 66.19 330 LYS A CA 1
ATOM 2624 C C . LYS A 1 330 ? -2.315 -21.178 27.739 1.00 66.19 330 LYS A C 1
ATOM 2626 O O . LYS A 1 330 ? -1.717 -21.178 28.818 1.00 66.19 330 LYS A O 1
ATOM 2631 N N . ARG A 1 331 ? -3.284 -22.052 27.449 1.00 66.25 331 ARG A N 1
ATOM 2632 C CA . ARG A 1 331 ? -3.653 -23.241 28.230 1.00 66.25 331 ARG A CA 1
ATOM 2633 C C . ARG A 1 331 ? -4.000 -24.399 27.297 1.00 66.25 331 ARG A C 1
ATOM 2635 O O . ARG A 1 331 ? -4.615 -24.179 26.262 1.00 66.25 331 ARG A O 1
ATOM 2642 N N . GLU A 1 332 ? -3.611 -25.608 27.692 1.00 65.19 332 GLU A N 1
ATOM 2643 C CA . GLU A 1 332 ? -4.004 -26.844 27.011 1.00 65.19 332 GLU A CA 1
ATOM 2644 C C . GLU A 1 332 ? -5.444 -27.211 27.379 1.00 65.19 332 GLU A C 1
ATOM 2646 O O . GLU A 1 332 ? -5.809 -27.205 28.559 1.00 65.19 332 GLU A O 1
ATOM 2651 N N . GLU A 1 333 ? -6.243 -27.565 26.376 1.00 69.25 333 GLU A N 1
ATOM 2652 C CA . GLU A 1 333 ? -7.573 -28.128 26.574 1.00 69.25 333 GLU A CA 1
ATOM 2653 C C . GLU A 1 333 ? -7.606 -29.611 26.235 1.00 69.25 333 GLU A C 1
ATOM 2655 O O . GLU A 1 333 ? -6.795 -30.134 25.476 1.00 69.25 333 GLU A O 1
ATOM 2660 N N . THR A 1 334 ? -8.550 -30.314 26.847 1.00 69.44 334 THR A N 1
ATOM 2661 C CA . THR A 1 334 ? -8.716 -31.757 26.692 1.00 69.44 334 THR A CA 1
ATOM 2662 C C . THR A 1 334 ? -10.189 -32.102 26.781 1.00 69.44 334 THR A C 1
ATOM 2664 O O . THR A 1 334 ? -10.875 -31.558 27.648 1.00 69.44 334 THR A O 1
ATOM 2667 N N . TRP A 1 335 ? -10.641 -33.080 26.009 1.00 62.41 335 TRP A N 1
ATOM 2668 C CA . TRP A 1 335 ? -11.978 -33.656 26.128 1.00 62.41 335 TRP A CA 1
ATOM 2669 C C . TRP A 1 335 ? -11.906 -35.172 26.300 1.00 62.41 335 TRP A C 1
ATOM 2671 O O . TRP A 1 335 ? -10.860 -35.784 26.089 1.00 62.41 335 TRP A O 1
ATOM 2681 N N . PHE A 1 336 ? -13.002 -35.783 26.746 1.00 55.88 336 PHE A N 1
ATOM 2682 C CA . PHE A 1 336 ? -13.067 -37.230 26.928 1.00 55.88 336 PHE A CA 1
ATOM 2683 C C . PHE A 1 336 ? -13.703 -37.893 25.710 1.00 55.88 336 PHE A C 1
ATOM 2685 O O . PHE A 1 336 ? -14.888 -37.701 25.445 1.00 55.88 336 PHE A O 1
ATOM 2692 N N . GLN A 1 337 ? -12.929 -38.727 25.018 1.00 59.41 337 GLN A N 1
ATOM 2693 C CA . GLN A 1 337 ? -13.393 -39.549 23.906 1.00 59.41 337 GLN A CA 1
ATOM 2694 C C . GLN A 1 337 ? -13.119 -41.016 24.240 1.00 59.41 337 GLN A C 1
ATOM 2696 O O . GLN A 1 337 ? -11.997 -41.390 24.564 1.00 59.41 337 GLN A O 1
ATOM 2701 N N . ASN A 1 338 ? -14.159 -41.855 24.218 1.00 65.75 338 ASN A N 1
ATOM 2702 C CA . ASN A 1 338 ? -14.070 -43.283 24.563 1.00 65.75 338 ASN A CA 1
ATOM 2703 C C . ASN A 1 338 ? -13.440 -43.581 25.943 1.00 65.75 338 ASN A C 1
ATOM 2705 O O . ASN A 1 338 ? -12.815 -44.618 26.135 1.00 65.75 338 ASN A O 1
ATOM 2709 N N . GLY A 1 339 ? -13.622 -42.684 26.917 1.00 72.62 339 GLY A N 1
ATOM 2710 C CA . GLY A 1 339 ? -13.068 -42.838 28.269 1.00 72.62 339 GLY A CA 1
ATOM 2711 C C . GLY A 1 339 ? -11.611 -42.392 28.420 1.00 72.62 339 GLY A C 1
ATOM 2712 O O . GLY A 1 339 ? -11.094 -42.418 29.534 1.00 72.62 339 GLY A O 1
ATOM 2713 N N . GLU A 1 340 ? -10.971 -41.922 27.349 1.00 63.47 340 GLU A N 1
ATOM 2714 C CA . GLU A 1 340 ? -9.618 -41.368 27.382 1.00 63.47 340 GLU A CA 1
ATOM 2715 C C . GLU A 1 340 ? -9.642 -39.846 27.252 1.00 63.47 340 GLU A C 1
ATOM 2717 O O . GLU A 1 340 ? -10.480 -39.270 26.555 1.00 63.47 340 GLU A O 1
ATOM 2722 N N . ARG A 1 341 ? -8.718 -39.187 27.957 1.00 67.44 341 ARG A N 1
ATOM 2723 C CA . ARG A 1 341 ? -8.551 -37.735 27.922 1.00 67.44 341 ARG A CA 1
ATOM 2724 C C . ARG A 1 341 ? -7.678 -37.379 26.722 1.00 67.44 341 ARG A C 1
ATOM 2726 O O . ARG A 1 341 ? -6.471 -37.602 26.752 1.00 67.44 341 ARG A O 1
ATOM 2733 N N . VAL A 1 342 ? -8.295 -36.842 25.680 1.00 78.19 342 VAL A N 1
ATOM 2734 C CA . VAL A 1 342 ? -7.638 -36.461 24.429 1.00 78.19 342 VAL A CA 1
ATOM 2735 C C . VAL A 1 342 ? -7.383 -34.953 24.453 1.00 78.19 342 VAL A C 1
ATOM 2737 O O . VAL A 1 342 ? -8.321 -34.204 24.740 1.00 78.19 342 VAL A O 1
ATOM 2740 N N . PRO A 1 343 ? -6.152 -34.476 24.198 1.00 73.06 343 PRO A N 1
ATOM 2741 C CA . PRO A 1 343 ? -5.898 -33.051 24.022 1.00 73.06 343 PRO A CA 1
ATOM 2742 C C . PRO A 1 343 ? -6.689 -32.521 22.823 1.00 73.06 343 PRO A C 1
ATOM 2744 O O . PRO A 1 343 ? -6.67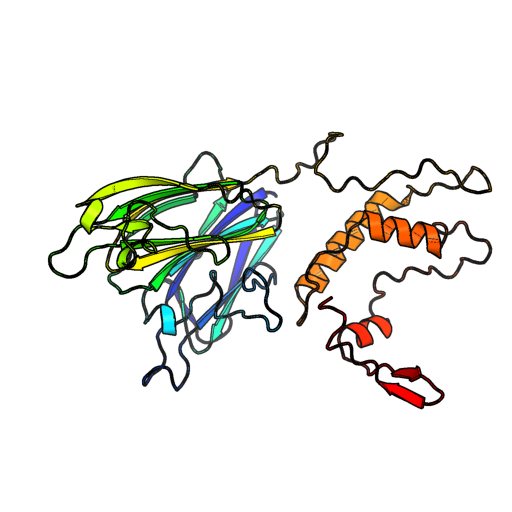9 -33.114 21.746 1.00 73.06 343 PRO A O 1
ATOM 2747 N N . LEU A 1 344 ? -7.404 -31.423 23.044 1.00 61.06 344 LEU A N 1
ATOM 2748 C CA . LEU A 1 344 ? -8.044 -30.648 21.992 1.00 61.06 344 LEU A CA 1
ATOM 2749 C C . LEU A 1 344 ? -6.951 -29.830 21.321 1.00 61.06 344 LEU A C 1
ATOM 2751 O O . LEU A 1 344 ? -6.453 -28.849 21.875 1.00 61.06 344 LEU A O 1
ATOM 2755 N N . ASP A 1 345 ? -6.554 -30.290 20.144 1.00 61.97 345 ASP A N 1
ATOM 2756 C CA . ASP A 1 345 ? -5.680 -29.543 19.264 1.00 61.97 345 ASP A CA 1
ATOM 2757 C C . ASP A 1 345 ? -6.541 -28.779 18.260 1.00 61.97 345 ASP A C 1
ATOM 2759 O O . ASP A 1 345 ? -7.142 -29.354 17.352 1.00 61.97 345 ASP A O 1
ATOM 2763 N N . TYR A 1 346 ? -6.629 -27.468 18.459 1.00 59.75 346 TYR A N 1
ATOM 2764 C CA . TYR A 1 346 ? -7.350 -26.571 17.563 1.00 59.75 346 TYR A CA 1
ATOM 2765 C C . TYR A 1 346 ? -6.585 -26.311 16.249 1.00 59.75 346 TYR A C 1
ATOM 2767 O O . TYR A 1 346 ? -7.075 -25.565 15.396 1.00 59.75 346 TYR A O 1
ATOM 2775 N N . GLU A 1 347 ? -5.417 -26.937 16.033 1.00 50.44 347 GLU A N 1
ATOM 2776 C CA . GLU A 1 347 ? -4.723 -26.974 14.741 1.00 50.44 347 GLU A CA 1
ATOM 2777 C C . GLU A 1 347 ? -5.494 -27.818 13.702 1.00 50.44 347 GLU A C 1
ATOM 2779 O O . GLU A 1 347 ? -5.056 -28.873 13.253 1.00 50.44 347 GLU A O 1
ATOM 2784 N N . GLY A 1 348 ? -6.666 -27.353 13.260 1.00 47.53 348 GLY A N 1
ATOM 2785 C CA . GLY A 1 348 ? -7.372 -28.011 12.158 1.00 47.53 348 GLY A CA 1
ATOM 2786 C C . GLY A 1 348 ? -8.765 -27.484 11.851 1.00 47.53 348 GLY A C 1
ATOM 2787 O O . GLY A 1 348 ? -9.068 -27.240 10.686 1.00 47.53 348 GLY A O 1
ATOM 2788 N N . GLU A 1 349 ? -9.598 -27.258 12.865 1.00 40.91 349 GLU A N 1
ATOM 2789 C CA . GLU A 1 349 ? -11.041 -27.035 12.655 1.00 40.91 349 GLU A CA 1
ATOM 2790 C C . GLU A 1 349 ? -11.432 -25.576 12.370 1.00 40.91 349 GLU A C 1
ATOM 2792 O O . GLU A 1 349 ? -12.526 -25.325 11.882 1.00 40.91 349 GLU A O 1
ATOM 2797 N N . ALA A 1 350 ? -10.516 -24.616 12.531 1.00 38.41 350 ALA A N 1
ATOM 2798 C CA . ALA A 1 350 ? -10.691 -23.252 12.012 1.00 38.41 350 ALA A CA 1
ATOM 2799 C C . ALA A 1 350 ? -10.449 -23.134 10.485 1.00 38.41 350 ALA A C 1
ATOM 2801 O O . ALA A 1 350 ? -10.458 -22.030 9.946 1.00 38.41 350 ALA A O 1
ATOM 2802 N N . ASN A 1 351 ? -10.183 -24.250 9.789 1.00 37.34 351 ASN A N 1
ATOM 2803 C CA . ASN A 1 351 ? -9.925 -24.299 8.342 1.00 37.34 351 ASN A CA 1
ATOM 2804 C C . ASN A 1 351 ? -10.996 -25.077 7.543 1.00 37.34 351 ASN A C 1
ATOM 2806 O O . ASN A 1 351 ? -10.709 -25.465 6.407 1.00 37.34 351 ASN A O 1
ATOM 2810 N N . ALA A 1 352 ? -12.176 -25.348 8.114 1.00 30.14 352 ALA A N 1
ATOM 2811 C CA . ALA A 1 352 ? -13.275 -26.028 7.419 1.00 30.14 352 ALA A CA 1
ATOM 2812 C C . ALA A 1 352 ? -14.350 -25.050 6.938 1.00 30.14 352 ALA A C 1
ATOM 2814 O O . ALA A 1 352 ? -14.804 -24.230 7.766 1.00 30.14 352 ALA A O 1
#